Protein AF-A0A067BLH9-F1 (afdb_monomer)

Solvent-accessible surface area (backbone atoms only — not comparable to full-atom values): 11363 Å² total; per-residue (Å²): 132,81,88,72,79,50,72,67,56,50,51,54,49,43,52,53,43,53,70,34,76,73,49,37,69,48,78,48,70,70,55,88,65,69,69,44,43,74,81,44,48,56,30,67,48,26,32,35,44,34,40,43,53,72,69,94,62,85,73,51,70,64,54,45,51,29,50,18,53,17,48,14,83,22,68,31,39,31,41,34,32,48,58,44,21,62,40,55,72,34,78,50,21,47,67,18,32,48,57,20,29,32,43,35,36,42,62,33,51,65,88,43,41,67,37,36,48,62,23,45,64,47,24,50,47,21,30,35,42,35,37,31,56,48,50,60,90,57,45,53,64,41,50,56,43,40,66,73,32,25,78,53,34,48,35,36,36,45,47,59,96,81,51,73,67,58,60,46,53,51,46,56,41,46,49,68,42,83,84,51,51,47,28,35,91,73,76,72,86,90,65,54,69,66,39,51,65,55,26,45,82,54,92,89,52,86,82,45,14,39,45,46,112

Organism: Saprolegnia parasitica (strain CBS 223.65) (NCBI:txid695850)

Secondary structure (DSSP, 8-state):
---PPPHHHHHHHHHHHHH-SS--EEEEES-S--GGGGGPPPPTT--EEEEE--S-----HHHHHHHHHHHTT---SEEEETTHHHHTT-GGGHHHHHT--EEEEE---GGGHHHHHHHHTT-TT--EEEEES---TTHHHHHHHHHHH-TT--EEEEE-S--HHHHHHHHHHHTTSTT--EEESSPPTT--HHHHHHHS--TT-TTPEEEE-

Radius of gyration: 18.65 Å; Cα contacts (8 Å, |Δi|>4): 394; chains: 1; bounding box: 51×27×55 Å

pLDDT: mean 85.56, std 10.58, range [39.81, 98.25]

Sequence (213 aa):
MSPTMDHDGAIAFCDALQANTTLQELAIVNVRSLGRFHGRTLPLSLKSFSWDVRFNGAVDAATLTDLATAVGPTQLERLECSVFGQLATCPASASMLSQLQCLSVSWSHADHMPALIAGLSSVPALTSLELRDCNLSSAKELMETLATSCMHLEMMIIERDNYNEEKRAICEALAQVPDVPFVLQTLPEGMDEFVVDALSPRADRRHECALHF

Structure (mmCIF, N/CA/C/O backbone):
data_AF-A0A067BLH9-F1
#
_entry.id   AF-A0A067BLH9-F1
#
loop_
_atom_site.group_PDB
_atom_site.id
_atom_site.type_symbol
_atom_site.label_atom_id
_atom_site.label_alt_id
_atom_site.label_comp_id
_atom_site.label_asym_id
_atom_site.label_entity_id
_atom_site.label_seq_id
_atom_site.pdbx_PDB_ins_code
_atom_site.Cartn_x
_atom_site.Cartn_y
_atom_site.Cartn_z
_atom_site.occupancy
_atom_site.B_iso_or_equiv
_atom_site.auth_seq_id
_atom_site.auth_comp_id
_atom_site.auth_asym_id
_atom_site.auth_atom_id
_atom_site.pdbx_PDB_model_num
ATOM 1 N N . MET A 1 1 ? 27.276 -16.192 -3.714 1.00 39.81 1 MET A N 1
ATOM 2 C CA . MET A 1 1 ? 26.992 -15.278 -4.839 1.00 39.81 1 MET A CA 1
ATOM 3 C C . MET A 1 1 ? 25.609 -15.622 -5.341 1.00 39.81 1 MET A C 1
ATOM 5 O O . MET A 1 1 ? 25.431 -16.725 -5.837 1.00 39.81 1 MET A O 1
ATOM 9 N N . SER A 1 2 ? 24.628 -14.750 -5.127 1.00 44.44 2 SER A N 1
ATOM 10 C CA . SER A 1 2 ? 23.325 -14.908 -5.775 1.00 44.44 2 SER A CA 1
ATOM 11 C C . SER A 1 2 ? 23.529 -14.725 -7.283 1.00 44.44 2 SER A C 1
ATOM 13 O O . SER A 1 2 ? 24.255 -13.798 -7.653 1.00 44.44 2 SER A O 1
ATOM 15 N N . PRO A 1 3 ? 22.975 -15.589 -8.149 1.00 49.84 3 PR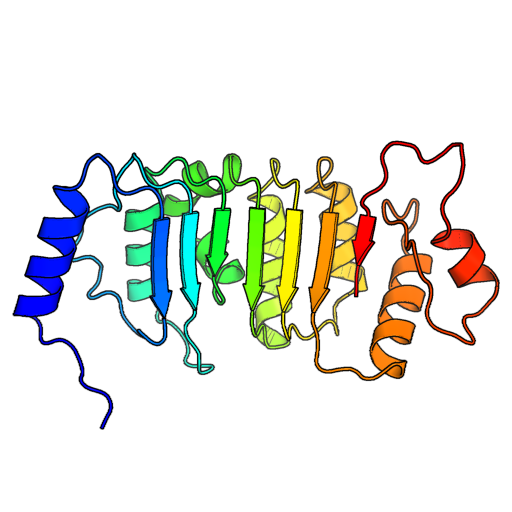O A N 1
ATOM 16 C CA . PRO A 1 3 ? 23.063 -15.391 -9.589 1.00 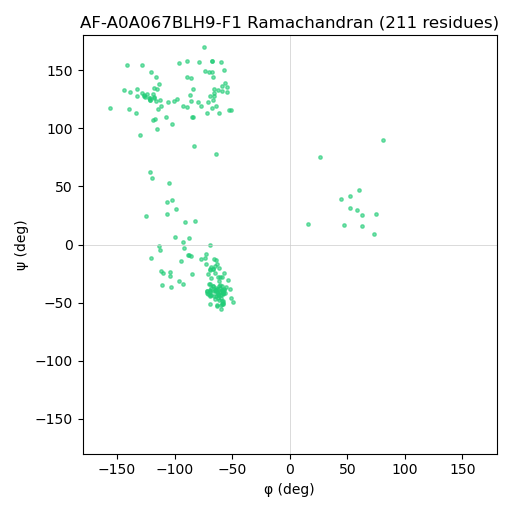49.84 3 PRO A CA 1
ATOM 17 C C . PRO A 1 3 ? 22.377 -14.067 -9.937 1.00 49.84 3 PRO A C 1
ATOM 19 O O . PRO A 1 3 ? 21.178 -13.900 -9.730 1.00 49.84 3 PRO A O 1
ATOM 22 N N . THR A 1 4 ? 23.158 -13.098 -10.400 1.00 60.91 4 THR A N 1
ATOM 23 C CA . THR A 1 4 ? 22.648 -11.843 -10.948 1.00 60.91 4 THR A CA 1
ATOM 24 C C . THR A 1 4 ? 22.345 -12.067 -12.420 1.00 60.91 4 THR A C 1
ATOM 26 O O . THR A 1 4 ? 23.231 -12.495 -13.158 1.00 60.91 4 THR A O 1
ATOM 29 N N . MET A 1 5 ? 21.106 -11.800 -12.830 1.00 69.75 5 MET A N 1
ATOM 30 C CA . MET A 1 5 ? 20.718 -11.766 -14.240 1.00 69.75 5 MET A CA 1
ATOM 31 C C . MET A 1 5 ? 21.637 -10.791 -14.989 1.00 69.75 5 MET A C 1
ATOM 33 O O . MET A 1 5 ? 21.881 -9.684 -14.502 1.00 69.75 5 MET A O 1
ATOM 37 N N . ASP A 1 6 ? 22.188 -11.216 -16.124 1.00 79.69 6 ASP A N 1
ATOM 38 C CA . ASP A 1 6 ? 22.975 -10.330 -16.977 1.00 79.69 6 ASP A CA 1
ATOM 39 C C . ASP A 1 6 ? 22.066 -9.351 -17.742 1.00 79.69 6 ASP A C 1
ATOM 41 O O . ASP A 1 6 ? 20.836 -9.428 -17.701 1.00 79.69 6 ASP A O 1
ATOM 45 N N . HIS A 1 7 ? 22.680 -8.365 -18.395 1.00 79.94 7 HIS A N 1
ATOM 46 C CA . HIS A 1 7 ? 21.953 -7.295 -19.078 1.00 79.94 7 HIS A CA 1
ATOM 47 C C . HIS A 1 7 ? 21.038 -7.825 -20.192 1.00 79.94 7 HIS A C 1
ATOM 49 O O . HIS A 1 7 ? 19.902 -7.371 -20.322 1.00 79.94 7 HIS A O 1
ATOM 55 N N . ASP A 1 8 ? 21.509 -8.812 -20.954 1.00 83.44 8 ASP A N 1
ATOM 56 C CA . ASP A 1 8 ? 20.758 -9.402 -22.063 1.00 83.44 8 ASP A CA 1
ATOM 57 C C . ASP A 1 8 ? 19.561 -10.212 -21.549 1.00 83.44 8 ASP A C 1
ATOM 59 O O . ASP A 1 8 ? 18.460 -10.111 -22.095 1.00 83.44 8 ASP A O 1
ATOM 63 N N . GLY A 1 9 ? 19.736 -10.945 -20.445 1.00 82.19 9 GLY A N 1
ATOM 64 C CA . GLY A 1 9 ? 18.649 -11.618 -19.743 1.00 82.19 9 GLY A CA 1
ATOM 65 C C . GLY A 1 9 ? 17.585 -10.646 -19.231 1.00 82.19 9 GLY A C 1
ATOM 66 O O . GLY A 1 9 ? 16.394 -10.921 -19.374 1.00 82.19 9 GLY A O 1
ATOM 67 N N . ALA A 1 10 ? 17.989 -9.486 -18.700 1.00 80.25 10 ALA A N 1
ATOM 68 C CA . ALA A 1 10 ? 17.059 -8.456 -18.231 1.00 80.25 10 ALA A CA 1
ATOM 69 C C . ALA A 1 10 ? 16.246 -7.838 -19.380 1.00 80.25 10 ALA A C 1
ATOM 71 O O . ALA A 1 10 ? 15.035 -7.644 -19.242 1.00 80.25 10 ALA A O 1
ATOM 72 N N . ILE A 1 11 ? 16.877 -7.596 -20.534 1.00 84.12 11 ILE A N 1
ATOM 73 C CA . ILE A 1 11 ? 16.186 -7.124 -21.742 1.00 84.12 11 ILE A CA 1
ATOM 74 C C . ILE A 1 11 ? 15.176 -8.167 -22.218 1.00 84.12 11 ILE A C 1
ATOM 76 O O . ILE A 1 11 ? 14.002 -7.837 -22.382 1.00 84.12 11 ILE A O 1
ATOM 80 N N . ALA A 1 12 ? 15.608 -9.421 -22.388 1.00 87.38 12 ALA A N 1
ATOM 81 C CA . ALA A 1 12 ? 14.745 -10.500 -22.860 1.00 87.38 12 ALA A CA 1
ATOM 82 C C . ALA A 1 12 ? 13.555 -10.737 -21.917 1.00 87.38 12 ALA A C 1
ATOM 84 O O . ALA A 1 12 ? 12.435 -10.970 -22.372 1.00 87.38 12 ALA A O 1
ATOM 85 N N . PHE A 1 13 ? 13.776 -10.623 -20.606 1.00 87.25 13 PHE A N 1
ATOM 86 C CA . PHE A 1 13 ? 12.713 -10.669 -19.608 1.00 87.25 13 PHE A CA 1
ATOM 87 C C . PHE A 1 13 ? 11.705 -9.528 -19.793 1.00 87.25 13 PHE A C 1
ATOM 89 O O . PHE A 1 13 ? 10.501 -9.779 -19.823 1.00 87.25 13 PHE A O 1
ATOM 96 N N . CYS A 1 14 ? 12.169 -8.287 -19.968 1.00 86.62 14 CYS A N 1
ATOM 97 C CA . CYS A 1 14 ? 11.275 -7.146 -20.169 1.00 86.62 14 CYS A CA 1
ATOM 98 C C . CYS A 1 14 ? 10.506 -7.233 -21.502 1.00 86.62 14 CYS A C 1
ATOM 100 O O . CYS A 1 14 ? 9.331 -6.872 -21.545 1.00 86.62 14 CYS A O 1
ATOM 102 N N . ASP A 1 15 ? 11.129 -7.750 -22.566 1.00 87.94 15 ASP A N 1
ATOM 103 C CA . ASP A 1 15 ? 10.456 -8.025 -23.844 1.00 87.94 15 ASP A CA 1
ATOM 104 C C . ASP A 1 15 ? 9.374 -9.097 -23.694 1.00 87.94 15 ASP A C 1
ATOM 106 O O . ASP A 1 15 ? 8.253 -8.930 -24.178 1.00 87.94 15 ASP A O 1
ATOM 110 N N . ALA A 1 16 ? 9.682 -10.180 -22.977 1.00 90.75 16 ALA A N 1
ATOM 111 C CA . ALA A 1 16 ? 8.727 -11.244 -22.703 1.00 90.75 16 ALA A CA 1
ATOM 112 C C . ALA A 1 16 ? 7.549 -10.753 -21.851 1.00 90.75 16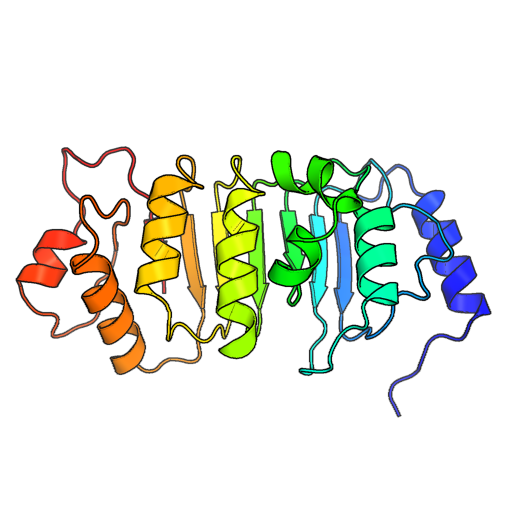 ALA A C 1
ATOM 114 O O . ALA A 1 16 ? 6.409 -11.124 -22.129 1.00 90.75 16 ALA A O 1
ATOM 115 N N . LEU A 1 17 ? 7.805 -9.900 -20.850 1.00 90.38 17 LEU A N 1
ATOM 116 C CA . LEU A 1 17 ? 6.750 -9.251 -20.077 1.00 90.38 17 LEU A CA 1
ATOM 117 C C . LEU A 1 17 ? 5.858 -8.423 -20.995 1.00 90.38 17 LEU A C 1
ATOM 119 O O . LEU A 1 17 ? 4.665 -8.681 -21.053 1.00 90.38 17 LEU A O 1
ATOM 123 N N . GLN A 1 18 ? 6.421 -7.487 -21.760 1.00 86.06 18 GLN A N 1
ATOM 124 C CA . GLN A 1 18 ? 5.637 -6.585 -22.605 1.00 86.06 18 GLN A CA 1
ATOM 125 C C . GLN A 1 18 ? 4.813 -7.321 -23.674 1.00 86.06 18 GLN A C 1
ATOM 127 O O . GLN A 1 18 ? 3.697 -6.908 -23.987 1.00 86.06 18 GLN A O 1
ATOM 132 N N . ALA A 1 19 ? 5.343 -8.412 -24.230 1.00 90.38 19 ALA A N 1
ATOM 133 C CA . ALA A 1 19 ? 4.631 -9.239 -25.200 1.00 90.38 19 ALA A CA 1
ATOM 134 C C . ALA A 1 19 ? 3.501 -10.077 -24.572 1.00 90.38 19 ALA A C 1
ATOM 136 O O . ALA A 1 19 ? 2.635 -10.581 -25.289 1.00 90.38 19 ALA A O 1
ATOM 137 N N . ASN A 1 20 ? 3.497 -10.249 -23.248 1.00 92.50 20 ASN A N 1
ATOM 138 C CA . ASN A 1 20 ? 2.512 -11.064 -22.562 1.00 92.50 20 ASN A CA 1
ATOM 139 C C . ASN A 1 20 ? 1.239 -10.262 -22.267 1.00 92.50 20 ASN A C 1
ATOM 141 O O . ASN A 1 20 ? 1.208 -9.406 -21.391 1.00 92.50 20 ASN A O 1
ATOM 145 N N . THR A 1 21 ? 0.158 -10.590 -22.970 1.00 92.75 21 THR A N 1
ATOM 146 C CA . THR A 1 21 ? -1.156 -9.944 -22.821 1.00 92.75 21 THR A CA 1
ATOM 147 C C . THR A 1 21 ? -2.086 -10.652 -21.834 1.00 92.75 21 THR A C 1
ATOM 149 O O . THR A 1 21 ? -3.237 -10.252 -21.673 1.00 92.75 21 THR A O 1
ATOM 152 N N . THR A 1 22 ? -1.612 -11.727 -21.202 1.00 96.12 22 THR A N 1
ATOM 153 C CA . THR A 1 22 ? -2.412 -12.600 -20.327 1.00 96.12 22 THR A CA 1
ATOM 154 C C . THR A 1 22 ? -1.883 -12.676 -18.900 1.00 96.12 22 THR A C 1
ATOM 156 O O . THR A 1 22 ? -2.572 -13.198 -18.028 1.00 96.12 22 THR A O 1
ATOM 159 N N . LEU A 1 23 ? -0.675 -12.164 -18.644 1.00 96.75 23 LEU A N 1
ATOM 160 C CA . LEU A 1 23 ? -0.053 -12.192 -17.328 1.00 96.75 23 LEU A CA 1
ATOM 161 C C . LEU A 1 23 ? -0.890 -11.365 -16.354 1.00 96.75 23 LEU A C 1
ATOM 163 O O . LEU A 1 23 ? -1.059 -10.163 -16.558 1.00 96.75 23 LEU A O 1
ATOM 167 N N . GLN A 1 24 ? -1.398 -12.012 -15.309 1.00 97.31 24 GLN A N 1
ATOM 168 C CA . GLN A 1 24 ? -2.191 -11.352 -14.269 1.00 97.31 24 GLN A CA 1
ATOM 169 C C . GLN A 1 24 ? -1.411 -11.134 -12.979 1.00 97.31 24 GLN A C 1
ATOM 171 O O . GLN A 1 24 ? -1.718 -10.207 -12.235 1.00 97.31 24 GLN A O 1
ATOM 176 N N . GLU A 1 25 ? -0.373 -11.928 -12.738 1.00 96.94 25 GLU A N 1
ATOM 177 C CA . GLU A 1 25 ? 0.403 -11.878 -11.507 1.00 96.94 25 GLU A CA 1
ATOM 178 C C . GLU A 1 25 ? 1.893 -11.875 -11.827 1.00 96.94 25 GLU A C 1
ATOM 180 O O . GLU A 1 25 ? 2.372 -12.657 -12.651 1.00 96.94 25 GLU A O 1
ATOM 185 N N . LEU A 1 26 ? 2.627 -10.980 -11.175 1.00 95.25 26 LEU A N 1
ATOM 186 C CA . LEU A 1 26 ? 4.070 -10.877 -11.303 1.00 95.25 26 LEU A CA 1
ATOM 187 C C . LEU A 1 26 ? 4.669 -10.607 -9.930 1.00 95.25 26 LEU A C 1
ATOM 189 O O . LEU A 1 26 ? 4.430 -9.558 -9.337 1.00 95.25 26 LEU A O 1
ATOM 193 N N . ALA A 1 27 ? 5.480 -11.545 -9.457 1.00 93.06 27 ALA A N 1
ATOM 194 C CA . ALA A 1 27 ? 6.262 -11.392 -8.243 1.00 93.06 27 ALA A CA 1
ATOM 195 C C . ALA A 1 27 ? 7.747 -11.341 -8.598 1.00 93.06 27 ALA A C 1
ATOM 197 O O . ALA A 1 27 ? 8.282 -12.251 -9.235 1.00 93.06 27 ALA A O 1
ATOM 198 N N . ILE A 1 28 ? 8.414 -10.274 -8.175 1.00 88.50 28 ILE A N 1
ATOM 199 C CA . ILE A 1 28 ? 9.851 -10.094 -8.318 1.00 88.50 28 ILE A CA 1
ATOM 200 C C . ILE A 1 28 ? 10.438 -9.981 -6.914 1.00 88.50 28 ILE A C 1
ATOM 202 O O . ILE A 1 28 ? 10.281 -8.974 -6.233 1.00 88.50 28 ILE A O 1
ATOM 206 N N . VAL A 1 29 ? 11.132 -11.029 -6.478 1.00 82.69 29 VAL A N 1
ATOM 207 C CA . VAL A 1 29 ? 11.627 -11.149 -5.101 1.00 82.69 29 VAL A CA 1
ATOM 208 C C . VAL A 1 29 ? 13.150 -11.112 -5.097 1.00 82.69 29 VAL A C 1
ATOM 210 O O . VAL A 1 29 ? 13.789 -11.761 -5.925 1.00 82.69 29 VAL A O 1
ATOM 213 N N . ASN A 1 30 ? 13.744 -10.386 -4.145 1.00 76.06 30 ASN A N 1
ATOM 214 C CA . ASN A 1 30 ? 15.201 -10.268 -3.974 1.00 76.06 30 ASN A CA 1
ATOM 215 C C . ASN A 1 30 ? 15.940 -9.621 -5.162 1.00 76.06 30 ASN A C 1
ATOM 217 O O . ASN A 1 30 ? 17.140 -9.843 -5.348 1.00 76.06 30 ASN A O 1
ATOM 221 N N . VAL A 1 31 ? 15.252 -8.796 -5.956 1.00 77.44 31 VAL A N 1
ATOM 222 C CA . VAL A 1 31 ? 15.853 -8.052 -7.071 1.00 77.44 31 VAL A CA 1
ATOM 223 C C . VAL A 1 31 ? 15.942 -6.577 -6.700 1.00 77.44 31 VAL A C 1
ATOM 225 O O . VAL A 1 31 ? 14.932 -5.887 -6.636 1.00 77.44 31 VAL A O 1
ATOM 228 N N . ARG A 1 32 ? 17.166 -6.084 -6.470 1.00 70.75 32 ARG A N 1
ATOM 229 C CA . ARG A 1 32 ? 17.418 -4.686 -6.062 1.00 70.75 32 ARG A CA 1
ATOM 230 C C . ARG A 1 32 ? 17.184 -3.663 -7.169 1.00 70.75 32 ARG A C 1
ATOM 232 O O . ARG A 1 32 ? 16.956 -2.497 -6.881 1.00 70.75 32 ARG A O 1
ATOM 239 N N . SER A 1 33 ? 17.297 -4.083 -8.425 1.00 74.88 33 SER A N 1
ATOM 240 C CA . SER A 1 33 ? 17.112 -3.212 -9.580 1.00 74.88 33 SER A CA 1
ATOM 241 C C . SER A 1 33 ? 16.449 -3.982 -10.704 1.00 74.88 33 SER A C 1
ATOM 243 O O . SER A 1 33 ? 16.868 -5.086 -11.042 1.00 74.88 33 SER A O 1
ATOM 245 N N . LEU A 1 34 ? 15.434 -3.370 -11.302 1.00 73.81 34 LEU A N 1
ATOM 246 C CA . LEU A 1 34 ? 14.644 -3.941 -12.391 1.00 73.81 34 LEU A CA 1
ATOM 247 C C . LEU A 1 34 ? 15.226 -3.577 -13.764 1.00 73.81 34 LEU A C 1
ATOM 249 O O . LEU A 1 34 ? 14.511 -3.578 -14.761 1.00 73.81 34 LEU A O 1
ATOM 253 N N . GLY A 1 35 ? 16.504 -3.174 -13.820 1.00 76.12 35 GLY A N 1
ATOM 254 C CA . GLY A 1 35 ? 17.149 -2.752 -15.067 1.00 76.12 35 GLY A CA 1
ATOM 255 C C . GLY A 1 35 ? 16.422 -1.584 -15.733 1.00 76.12 35 GLY A C 1
ATOM 256 O O . GLY A 1 35 ? 16.408 -1.473 -16.957 1.00 76.12 35 GLY A O 1
ATOM 257 N N . ARG A 1 36 ? 15.771 -0.730 -14.929 1.00 79.19 36 ARG A N 1
ATOM 258 C CA . ARG A 1 36 ? 14.940 0.390 -15.395 1.00 79.19 36 ARG A CA 1
ATOM 259 C C . ARG A 1 36 ? 13.715 -0.034 -16.220 1.00 79.19 36 ARG A C 1
ATOM 261 O O . ARG A 1 36 ? 13.205 0.762 -17.008 1.00 79.19 36 ARG A O 1
ATOM 268 N N . PHE A 1 37 ? 13.341 -1.319 -16.156 1.00 81.56 37 PHE A N 1
ATOM 269 C CA . PHE A 1 37 ? 12.478 -1.998 -17.133 1.00 81.56 37 PHE A CA 1
ATOM 270 C C . PHE A 1 37 ? 12.879 -1.730 -18.594 1.00 81.56 37 PHE A C 1
ATOM 272 O O . PHE A 1 37 ? 12.095 -1.924 -19.523 1.00 81.56 37 PHE A O 1
ATOM 279 N N . HIS A 1 38 ? 14.101 -1.230 -18.809 1.00 81.81 38 HIS A N 1
ATOM 280 C CA . HIS A 1 38 ? 14.575 -0.676 -20.068 1.00 81.81 38 HIS A CA 1
ATOM 281 C C . HIS A 1 38 ? 13.553 0.263 -20.746 1.00 81.81 38 HIS A C 1
ATOM 283 O O . HIS A 1 38 ? 13.377 0.216 -21.962 1.00 81.81 38 HIS A O 1
ATOM 289 N N . GLY A 1 39 ? 12.856 1.088 -19.952 1.00 82.62 39 GLY A N 1
ATOM 290 C CA . GLY A 1 39 ? 11.835 2.029 -20.426 1.00 82.62 39 GLY A CA 1
ATOM 291 C C . GLY A 1 39 ? 10.506 1.395 -20.854 1.00 82.62 39 GLY A C 1
ATOM 292 O O . GLY A 1 39 ? 9.671 2.086 -21.436 1.00 82.62 39 GLY A O 1
ATOM 293 N N . ARG A 1 40 ? 10.302 0.097 -20.599 1.00 86.94 40 ARG A N 1
ATOM 294 C CA . ARG A 1 40 ? 9.053 -0.615 -20.896 1.00 86.94 40 ARG A CA 1
ATOM 295 C C . ARG A 1 40 ? 8.085 -0.540 -19.719 1.00 86.94 40 ARG A C 1
ATOM 297 O O . ARG A 1 40 ? 8.477 -0.344 -18.570 1.00 86.94 40 ARG A O 1
ATOM 304 N N . THR A 1 41 ? 6.809 -0.729 -20.025 1.00 92.00 41 THR A N 1
ATOM 305 C CA . THR A 1 41 ? 5.736 -0.811 -19.035 1.00 92.00 41 THR A CA 1
ATOM 306 C C . THR A 1 41 ? 5.429 -2.261 -18.702 1.00 92.00 41 THR A C 1
ATOM 308 O O . THR A 1 41 ? 5.659 -3.157 -19.518 1.00 92.00 41 THR A O 1
ATOM 311 N N . LEU A 1 42 ? 4.869 -2.498 -17.518 1.00 93.75 42 LEU A N 1
ATOM 312 C CA . LEU A 1 42 ? 4.289 -3.795 -17.199 1.00 93.75 42 LEU A CA 1
ATOM 313 C C . LEU A 1 42 ? 3.036 -4.056 -18.059 1.00 93.75 42 LEU A C 1
ATOM 315 O O . LEU A 1 42 ? 2.426 -3.108 -18.571 1.00 93.75 42 LEU A O 1
ATOM 319 N N . PRO A 1 43 ? 2.637 -5.328 -18.234 1.00 94.62 43 PRO A N 1
ATOM 320 C CA . PRO A 1 43 ? 1.426 -5.685 -18.966 1.00 94.62 43 PRO A CA 1
ATOM 321 C C . PRO A 1 43 ? 0.171 -5.023 -18.409 1.00 94.62 43 PRO A C 1
ATOM 323 O O . PRO A 1 43 ? -0.055 -5.017 -17.202 1.00 94.62 43 PRO A O 1
ATOM 326 N N . LEU A 1 44 ? -0.714 -4.560 -19.293 1.00 94.69 44 LEU A N 1
ATOM 327 C CA . LEU A 1 44 ? -2.008 -3.992 -18.890 1.00 94.69 44 LEU A CA 1
ATOM 328 C C . LEU A 1 44 ? -2.969 -5.040 -18.303 1.00 94.69 44 LEU A C 1
ATOM 330 O O . LEU A 1 44 ? -3.921 -4.683 -17.616 1.00 94.69 44 LEU A O 1
ATOM 334 N N . SER A 1 45 ? -2.730 -6.328 -18.575 1.00 95.94 45 SER A N 1
ATOM 335 C CA . SER A 1 45 ? -3.475 -7.445 -17.984 1.00 95.94 45 SER A CA 1
ATOM 336 C C . SER A 1 45 ? -3.114 -7.705 -16.521 1.00 95.94 45 SER A C 1
ATOM 338 O O . SER A 1 45 ? -3.806 -8.487 -15.870 1.00 95.94 45 SER A O 1
ATOM 340 N N . LEU A 1 46 ? -2.036 -7.092 -16.019 1.00 96.81 46 LEU A N 1
ATOM 341 C CA . LEU A 1 46 ? -1.516 -7.350 -14.687 1.00 96.81 46 LEU A CA 1
ATOM 342 C C . LEU A 1 46 ? -2.481 -6.821 -13.622 1.00 96.81 46 LEU A C 1
ATOM 344 O O . LEU A 1 46 ? -2.890 -5.661 -13.651 1.00 96.81 46 LEU A O 1
ATOM 348 N N . LYS A 1 47 ? -2.833 -7.694 -12.680 1.00 97.88 47 LYS A N 1
ATOM 349 C CA . LYS A 1 47 ? -3.745 -7.435 -11.562 1.00 97.88 47 LYS A CA 1
ATOM 350 C C . LYS A 1 47 ? -3.029 -7.414 -10.227 1.00 97.88 47 LYS A C 1
ATOM 352 O O . LYS A 1 47 ? -3.374 -6.600 -9.373 1.00 97.88 47 LYS A O 1
ATOM 357 N N . SER A 1 48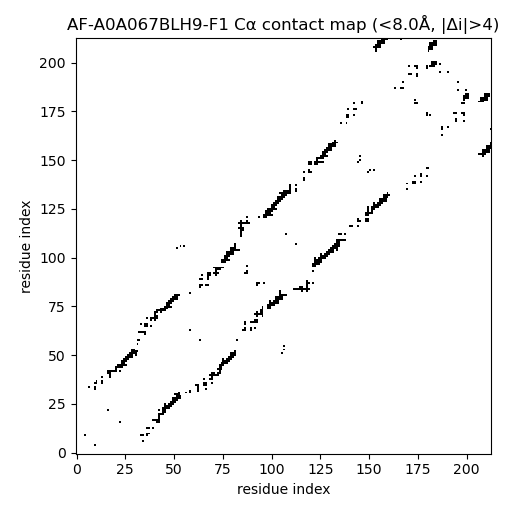 ? -2.012 -8.256 -10.073 1.00 97.81 48 SER A N 1
ATOM 358 C CA . SER A 1 48 ? -1.171 -8.291 -8.887 1.00 97.81 48 SER A CA 1
ATOM 359 C C . SER A 1 48 ? 0.295 -8.114 -9.249 1.00 97.81 48 SER A C 1
ATOM 361 O O . SER A 1 48 ? 0.834 -8.816 -10.109 1.00 97.81 48 SER A O 1
ATOM 363 N N . PHE A 1 49 ? 0.942 -7.180 -8.562 1.00 96.50 49 PHE A N 1
ATOM 364 C CA . PHE A 1 49 ? 2.377 -6.976 -8.647 1.00 96.50 49 PHE A CA 1
ATOM 365 C C . PHE A 1 49 ? 2.989 -7.009 -7.252 1.00 96.50 49 PHE A C 1
ATOM 367 O O . PHE A 1 49 ? 2.532 -6.302 -6.355 1.00 96.50 49 PHE A O 1
ATOM 374 N N . SER A 1 50 ? 4.029 -7.818 -7.084 1.00 93.81 50 SER A N 1
ATOM 375 C CA . SER A 1 50 ? 4.819 -7.884 -5.861 1.00 93.81 50 SER A CA 1
ATOM 376 C C . SER A 1 50 ? 6.271 -7.571 -6.182 1.00 93.81 50 SER A C 1
ATOM 378 O O . SER A 1 50 ? 6.885 -8.213 -7.041 1.00 93.81 50 SER A O 1
ATOM 380 N N . TRP A 1 51 ? 6.816 -6.569 -5.500 1.00 89.88 51 TRP A N 1
ATOM 381 C CA . TRP A 1 51 ? 8.236 -6.263 -5.510 1.00 89.88 51 TRP A CA 1
ATOM 382 C C . TRP A 1 51 ? 8.738 -6.113 -4.081 1.00 89.88 51 TRP A C 1
ATOM 384 O O . TRP A 1 51 ? 8.664 -5.045 -3.470 1.00 89.88 51 TRP A O 1
ATOM 394 N N . ASP A 1 52 ? 9.260 -7.220 -3.561 1.00 77.69 52 ASP A N 1
ATOM 395 C CA . ASP A 1 52 ? 9.868 -7.274 -2.240 1.00 77.69 52 ASP A CA 1
ATOM 396 C C . ASP A 1 52 ? 11.393 -7.256 -2.371 1.00 77.69 52 ASP A C 1
ATOM 398 O O . ASP A 1 52 ? 12.059 -8.245 -2.723 1.00 77.69 52 ASP A O 1
ATOM 402 N N . VAL A 1 53 ? 11.959 -6.086 -2.088 1.00 65.94 53 VAL A N 1
ATOM 403 C CA . VAL A 1 53 ? 13.391 -5.943 -1.863 1.00 65.94 53 VAL A CA 1
ATOM 404 C C . VAL A 1 53 ? 13.655 -6.320 -0.409 1.00 65.94 53 VAL A C 1
ATOM 406 O O . VAL A 1 53 ? 13.770 -5.452 0.457 1.00 65.94 53 VAL A O 1
ATOM 409 N N . ARG A 1 54 ? 13.810 -7.626 -0.137 1.00 60.62 54 ARG A N 1
ATOM 410 C CA . ARG A 1 54 ? 14.465 -8.046 1.109 1.00 60.62 54 ARG A CA 1
ATOM 411 C C . ARG A 1 54 ? 15.815 -7.339 1.144 1.00 60.62 54 ARG A C 1
ATOM 413 O O . ARG A 1 54 ? 16.516 -7.319 0.132 1.00 60.62 54 ARG A O 1
ATOM 420 N N . PHE A 1 55 ? 16.180 -6.784 2.293 1.00 52.78 55 PHE A N 1
ATOM 421 C CA . PHE A 1 55 ? 17.333 -5.901 2.505 1.00 52.78 55 PHE A CA 1
ATOM 422 C C . PHE A 1 55 ? 17.084 -4.449 2.095 1.00 52.78 55 PHE A C 1
ATOM 424 O O . PHE A 1 55 ? 17.380 -4.084 0.963 1.00 52.78 55 PHE A O 1
ATOM 431 N N . ASN A 1 56 ? 16.599 -3.657 3.061 1.00 53.50 56 ASN A N 1
ATOM 432 C CA . ASN A 1 56 ? 17.051 -2.351 3.595 1.00 53.50 56 ASN A CA 1
ATOM 433 C C . ASN A 1 56 ? 18.060 -1.465 2.817 1.00 53.50 56 ASN A C 1
ATOM 435 O O . ASN A 1 56 ? 18.728 -0.608 3.391 1.00 53.50 56 ASN A O 1
ATOM 439 N N . GLY A 1 57 ? 18.257 -1.698 1.529 1.00 58.88 57 GLY A N 1
ATOM 440 C CA . GLY A 1 57 ? 19.080 -0.894 0.654 1.00 58.88 57 GLY A CA 1
ATOM 441 C C . GLY A 1 57 ? 18.222 0.233 0.123 1.00 58.88 57 GLY A C 1
ATOM 442 O O . GLY A 1 57 ? 17.137 -0.014 -0.398 1.00 58.88 57 GLY A O 1
ATOM 443 N N . ALA A 1 58 ? 18.717 1.461 0.242 1.00 67.69 58 ALA A N 1
ATOM 444 C CA . ALA A 1 58 ? 18.098 2.599 -0.411 1.00 67.69 58 ALA A CA 1
ATOM 445 C C . ALA A 1 58 ? 17.921 2.285 -1.906 1.00 67.69 58 ALA A C 1
ATOM 447 O O . ALA A 1 58 ? 18.902 2.079 -2.625 1.00 67.69 58 ALA A O 1
ATOM 448 N N . VAL A 1 59 ? 16.668 2.219 -2.358 1.00 79.81 59 VAL A N 1
ATOM 449 C CA . VAL A 1 59 ? 16.345 2.230 -3.784 1.00 79.81 59 VAL A CA 1
ATOM 450 C C . VAL A 1 59 ? 16.626 3.644 -4.273 1.00 79.81 59 VAL A C 1
ATOM 452 O O . VAL A 1 59 ? 16.100 4.612 -3.722 1.00 79.81 59 VAL A O 1
ATOM 455 N N . ASP A 1 60 ? 17.502 3.780 -5.266 1.00 85.31 60 ASP A N 1
ATOM 456 C CA . ASP A 1 60 ? 17.813 5.091 -5.821 1.00 85.31 60 ASP A CA 1
ATOM 457 C C . ASP A 1 60 ? 16.605 5.698 -6.559 1.00 85.31 60 ASP A C 1
ATOM 459 O O . ASP A 1 60 ? 15.679 5.012 -7.001 1.00 85.31 60 ASP A O 1
ATOM 463 N N . ALA A 1 61 ? 16.616 7.025 -6.698 1.00 87.06 61 ALA A N 1
ATOM 464 C CA . ALA A 1 61 ? 15.520 7.758 -7.325 1.00 87.06 61 ALA A CA 1
ATOM 465 C C . ALA A 1 61 ? 15.278 7.342 -8.789 1.00 87.06 61 ALA A C 1
ATOM 467 O O . ALA A 1 61 ? 14.150 7.440 -9.273 1.00 87.06 61 ALA A O 1
ATOM 468 N N . ALA A 1 62 ? 16.313 6.869 -9.493 1.00 88.06 62 ALA A N 1
ATOM 469 C CA . ALA A 1 62 ? 16.188 6.417 -10.875 1.00 88.06 62 ALA A CA 1
ATOM 470 C C . ALA A 1 62 ? 15.371 5.122 -10.947 1.00 88.06 62 ALA A C 1
ATOM 472 O O . ALA A 1 62 ? 14.358 5.078 -11.638 1.00 88.06 62 ALA A O 1
ATOM 473 N N . THR A 1 63 ? 15.737 4.121 -10.147 1.00 87.12 63 THR A N 1
ATOM 474 C CA . THR A 1 63 ? 15.033 2.839 -10.035 1.00 87.12 63 THR A CA 1
ATOM 475 C C . THR A 1 63 ? 13.579 3.048 -9.622 1.00 87.12 63 THR A C 1
ATOM 477 O O . THR A 1 63 ? 12.684 2.410 -10.173 1.00 87.12 63 THR A O 1
ATOM 480 N N . LEU A 1 64 ? 13.326 3.983 -8.703 1.00 89.62 64 LEU A N 1
ATOM 481 C CA . LEU A 1 64 ? 11.973 4.340 -8.292 1.00 89.62 64 LEU A CA 1
ATOM 482 C C . LEU A 1 64 ? 11.162 4.995 -9.422 1.00 89.62 64 LEU A C 1
ATOM 484 O O . LEU A 1 64 ? 10.007 4.637 -9.638 1.00 89.62 64 LEU A O 1
ATOM 488 N N . THR A 1 65 ? 11.769 5.925 -10.165 1.00 91.75 65 THR A N 1
ATOM 489 C CA . THR A 1 65 ? 11.132 6.587 -11.316 1.00 91.75 65 THR A CA 1
ATOM 490 C C . THR A 1 65 ? 10.801 5.583 -12.416 1.00 91.75 65 THR A C 1
ATOM 492 O O . THR A 1 65 ? 9.725 5.639 -13.016 1.00 91.75 65 THR A O 1
ATOM 495 N N . ASP A 1 66 ? 11.707 4.642 -12.670 1.00 90.06 66 ASP A N 1
ATOM 496 C CA . ASP A 1 66 ? 11.503 3.608 -13.675 1.00 90.06 66 ASP A CA 1
ATOM 497 C C . ASP A 1 66 ? 10.414 2.619 -13.236 1.00 90.06 66 ASP A C 1
ATOM 499 O O . ASP A 1 66 ? 9.561 2.264 -14.047 1.00 90.06 66 ASP A O 1
ATOM 503 N N . LEU A 1 67 ? 10.368 2.236 -11.950 1.00 92.06 67 LEU A N 1
ATOM 504 C CA . LEU A 1 67 ? 9.252 1.462 -11.404 1.00 92.06 67 LEU A CA 1
ATOM 505 C C . LEU A 1 67 ? 7.929 2.207 -11.588 1.00 92.06 67 LEU A C 1
ATOM 507 O O . LEU A 1 67 ? 6.982 1.626 -12.108 1.00 92.06 67 LEU A O 1
ATOM 511 N N . ALA A 1 68 ? 7.868 3.481 -11.190 1.00 94.75 68 ALA A N 1
ATOM 512 C CA . ALA A 1 68 ? 6.666 4.3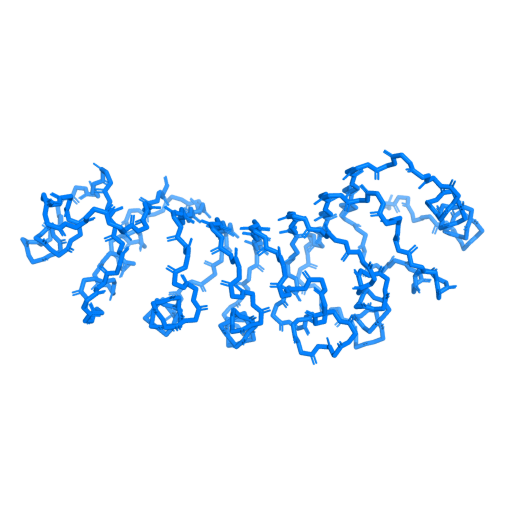02 -11.305 1.00 94.75 68 ALA A CA 1
ATOM 513 C C . ALA A 1 68 ? 6.180 4.393 -12.758 1.00 94.75 68 ALA A C 1
ATOM 515 O O . ALA A 1 68 ? 4.989 4.256 -13.023 1.00 94.75 68 ALA A O 1
ATOM 516 N N . THR A 1 69 ? 7.108 4.555 -13.702 1.00 94.31 69 THR A N 1
ATOM 517 C CA . THR A 1 69 ? 6.814 4.559 -15.142 1.00 94.31 69 THR A CA 1
ATOM 518 C C . THR A 1 69 ? 6.299 3.201 -15.612 1.00 94.31 69 THR A C 1
ATOM 520 O O . THR A 1 69 ? 5.371 3.140 -16.417 1.00 94.31 69 THR A O 1
ATOM 523 N N . ALA A 1 70 ? 6.867 2.109 -15.098 1.00 94.12 70 ALA A N 1
ATOM 524 C CA . ALA A 1 70 ? 6.489 0.769 -15.511 1.00 94.12 70 ALA A CA 1
ATOM 525 C C . ALA A 1 70 ? 5.102 0.352 -15.000 1.00 94.12 70 ALA A C 1
ATOM 527 O O . ALA A 1 70 ? 4.344 -0.270 -15.746 1.00 94.12 70 ALA A O 1
ATOM 528 N N . VAL A 1 71 ? 4.763 0.706 -13.756 1.00 95.19 71 VAL A N 1
ATOM 529 C CA . VAL A 1 71 ? 3.468 0.377 -13.134 1.00 95.19 71 VAL A CA 1
ATOM 530 C C . VAL A 1 71 ? 2.371 1.383 -13.478 1.00 95.19 71 VAL A C 1
ATOM 532 O O . VAL A 1 71 ? 1.201 1.023 -13.459 1.00 95.19 71 VAL A O 1
ATOM 535 N N . GLY A 1 72 ? 2.711 2.629 -13.809 1.00 95.50 72 GLY A N 1
ATOM 536 C CA . GLY A 1 72 ? 1.753 3.722 -14.000 1.00 95.50 72 GLY A CA 1
ATOM 537 C C . GLY A 1 72 ? 0.559 3.410 -14.912 1.00 95.50 72 GLY A C 1
ATOM 538 O O . GLY A 1 72 ? -0.580 3.645 -14.506 1.00 95.50 72 GLY A O 1
ATOM 539 N N . PRO A 1 73 ? 0.776 2.847 -16.115 1.00 95.12 73 PRO A N 1
ATOM 540 C CA . PRO A 1 73 ? -0.309 2.527 -17.049 1.00 95.12 73 PRO A CA 1
ATOM 541 C C . PRO A 1 73 ? -1.178 1.325 -16.659 1.00 95.12 73 PRO A C 1
ATOM 543 O O . PRO A 1 73 ? -2.157 1.042 -17.346 1.00 95.12 73 PRO A O 1
ATOM 546 N N . THR A 1 74 ? -0.805 0.573 -15.623 1.00 95.69 74 THR A N 1
ATOM 547 C CA . THR A 1 74 ? -1.516 -0.649 -15.227 1.00 95.69 74 THR A CA 1
ATOM 548 C C . THR A 1 74 ? -2.786 -0.344 -14.433 1.00 95.69 74 THR A C 1
ATOM 550 O O . THR A 1 74 ? -2.893 0.696 -13.785 1.00 95.69 74 THR A O 1
ATOM 553 N N . GLN A 1 75 ? -3.726 -1.295 -14.445 1.00 95.50 75 GLN A N 1
ATOM 554 C CA . GLN A 1 75 ? -4.930 -1.286 -13.607 1.00 95.50 75 GLN A CA 1
ATOM 555 C C . GLN A 1 75 ? -4.776 -2.295 -12.458 1.00 95.50 75 GLN A C 1
ATOM 557 O O . GLN A 1 75 ? -5.584 -3.221 -12.327 1.00 95.50 75 GLN A O 1
ATOM 562 N N . LEU A 1 76 ? -3.676 -2.177 -11.701 1.00 97.75 76 LEU A N 1
ATOM 563 C CA . LEU A 1 76 ? -3.375 -3.091 -10.600 1.00 97.75 76 LEU A CA 1
ATOM 564 C C . LEU A 1 76 ? -4.451 -3.010 -9.518 1.00 97.75 76 LEU A C 1
ATOM 566 O O . LEU A 1 76 ? -4.819 -1.936 -9.054 1.00 97.75 76 LEU A O 1
ATOM 570 N N . GLU A 1 77 ? -4.902 -4.180 -9.086 1.00 98.06 77 GLU A N 1
ATOM 571 C CA . GLU A 1 77 ? -5.818 -4.341 -7.959 1.00 98.06 77 GLU A CA 1
ATOM 572 C C . GLU A 1 77 ? -5.027 -4.572 -6.670 1.00 98.06 77 GLU A C 1
ATOM 574 O O . GLU A 1 77 ? -5.420 -4.095 -5.604 1.00 98.06 77 GLU A O 1
ATOM 579 N N . ARG A 1 78 ? -3.881 -5.261 -6.773 1.00 98.25 78 ARG A N 1
ATOM 580 C CA . ARG A 1 78 ? -3.008 -5.599 -5.650 1.00 98.25 78 ARG A CA 1
ATOM 581 C C . ARG A 1 78 ? -1.561 -5.193 -5.893 1.00 98.25 78 ARG A C 1
ATOM 583 O O . ARG A 1 78 ? -0.954 -5.589 -6.890 1.00 98.25 78 ARG A O 1
ATOM 590 N N . LEU A 1 79 ? -0.993 -4.498 -4.915 1.00 97.25 79 LEU A N 1
ATOM 591 C CA . LEU A 1 79 ? 0.410 -4.117 -4.874 1.00 97.25 79 LEU A CA 1
ATOM 592 C C . LEU A 1 79 ? 1.028 -4.597 -3.567 1.00 97.25 79 LEU A C 1
ATOM 594 O O . LEU A 1 79 ? 0.551 -4.262 -2.488 1.00 97.25 79 LEU A O 1
ATOM 598 N N . GLU A 1 80 ? 2.129 -5.323 -3.677 1.00 94.25 80 GLU A N 1
ATOM 599 C CA . GLU A 1 80 ? 3.052 -5.544 -2.574 1.00 94.25 80 GLU A CA 1
ATOM 600 C C . GLU A 1 80 ? 4.359 -4.811 -2.879 1.00 94.25 80 GLU A C 1
ATOM 602 O O . GLU A 1 80 ? 4.992 -5.067 -3.905 1.00 94.25 80 GLU A O 1
ATOM 607 N N . CYS A 1 81 ? 4.743 -3.853 -2.035 1.00 90.88 81 CYS A N 1
ATOM 608 C CA . CYS A 1 81 ? 5.911 -3.015 -2.298 1.00 90.88 81 CYS A CA 1
ATOM 609 C C . CYS A 1 81 ? 6.498 -2.437 -1.008 1.00 90.88 81 CYS A C 1
ATOM 611 O O . CYS A 1 81 ? 5.862 -1.624 -0.335 1.00 90.88 81 CYS A O 1
ATOM 613 N N . SER A 1 82 ? 7.746 -2.792 -0.695 1.00 86.75 82 SER A N 1
ATOM 614 C CA . SER A 1 82 ? 8.446 -2.276 0.493 1.00 86.75 82 SER A CA 1
ATOM 615 C C . SER A 1 82 ? 8.798 -0.783 0.399 1.00 86.75 82 SER A C 1
ATOM 617 O O . SER A 1 82 ? 8.971 -0.119 1.418 1.00 86.75 82 SER A O 1
ATOM 619 N N . VAL A 1 83 ? 8.845 -0.222 -0.816 1.00 88.81 83 VAL A N 1
ATOM 620 C CA . VAL A 1 83 ? 9.128 1.204 -1.079 1.00 88.81 83 VAL A CA 1
ATOM 621 C C . VAL A 1 83 ? 7.889 1.993 -1.513 1.00 88.81 83 VAL A C 1
ATOM 623 O O . VAL A 1 83 ? 7.995 3.001 -2.216 1.00 88.81 83 VAL A O 1
ATOM 626 N N . PHE A 1 84 ? 6.695 1.538 -1.114 1.00 93.12 84 PHE A N 1
ATOM 627 C CA . PHE A 1 84 ? 5.423 2.177 -1.468 1.00 93.12 84 PHE A CA 1
ATOM 628 C C . PHE A 1 84 ? 5.410 3.682 -1.168 1.00 93.12 84 PHE A C 1
ATOM 630 O O . PHE A 1 84 ? 5.013 4.469 -2.025 1.00 93.12 84 PHE A O 1
ATOM 637 N N . GLY A 1 85 ? 5.878 4.091 0.016 1.00 91.94 85 GLY A N 1
ATOM 638 C CA . GLY A 1 85 ? 5.843 5.496 0.425 1.00 91.94 85 GLY A CA 1
ATOM 639 C C . GLY A 1 85 ? 6.584 6.408 -0.552 1.00 91.94 85 GLY A C 1
ATOM 640 O O . GLY A 1 85 ? 6.088 7.461 -0.937 1.00 91.94 85 GLY A O 1
ATOM 641 N N . GLN A 1 86 ? 7.749 5.972 -1.028 1.00 91.31 86 GLN A N 1
ATOM 642 C CA . GLN A 1 86 ? 8.510 6.686 -2.045 1.00 91.31 86 GLN A CA 1
ATOM 643 C C . GLN A 1 86 ? 7.831 6.585 -3.417 1.00 91.31 86 GLN A C 1
ATOM 645 O O . GLN A 1 86 ? 7.748 7.583 -4.134 1.00 91.31 86 GLN A O 1
ATOM 650 N N . LEU A 1 87 ? 7.306 5.412 -3.784 1.00 93.38 87 LEU A N 1
ATOM 651 C CA . LEU A 1 87 ? 6.607 5.204 -5.057 1.00 93.38 87 LEU A CA 1
ATOM 652 C C . LEU A 1 87 ? 5.399 6.139 -5.200 1.00 93.38 87 LEU A C 1
ATOM 654 O O . LEU A 1 87 ? 5.150 6.642 -6.296 1.00 93.38 87 LEU A O 1
ATOM 658 N N . ALA A 1 88 ? 4.692 6.419 -4.105 1.00 94.88 88 ALA A N 1
ATOM 659 C CA . ALA A 1 88 ? 3.560 7.339 -4.070 1.00 94.88 88 ALA A CA 1
ATOM 660 C C . ALA A 1 88 ? 3.946 8.806 -4.323 1.00 94.88 88 ALA A C 1
ATOM 662 O O . ALA A 1 88 ? 3.119 9.594 -4.767 1.00 94.88 88 ALA A O 1
ATOM 663 N N . THR A 1 89 ? 5.215 9.178 -4.122 1.00 92.75 89 THR A N 1
ATOM 664 C CA . THR A 1 89 ? 5.702 10.528 -4.465 1.00 92.75 89 THR A CA 1
ATOM 665 C C . THR A 1 89 ? 5.937 10.720 -5.967 1.00 92.75 89 THR A C 1
ATOM 667 O O . THR A 1 89 ? 6.132 11.847 -6.422 1.00 92.75 89 THR A O 1
ATOM 670 N N . CYS A 1 90 ? 5.930 9.638 -6.752 1.00 95.25 90 CYS A N 1
ATOM 671 C CA . CYS A 1 90 ? 6.204 9.681 -8.184 1.00 95.25 90 CYS A CA 1
ATOM 672 C C . CYS A 1 90 ? 4.911 9.925 -8.982 1.00 95.25 90 CYS A C 1
ATOM 674 O O . CYS A 1 90 ? 4.052 9.049 -9.007 1.00 95.25 90 CYS A O 1
ATOM 676 N N . PRO A 1 91 ? 4.778 11.026 -9.748 1.00 95.06 91 PRO A N 1
ATOM 677 C CA . PRO A 1 91 ? 3.545 11.310 -10.493 1.00 95.06 91 PRO A CA 1
ATOM 678 C C . PRO A 1 91 ? 3.152 10.222 -11.500 1.00 95.06 91 PRO A C 1
ATOM 680 O O . PRO A 1 91 ? 1.973 10.036 -11.786 1.00 95.06 91 PRO A O 1
ATOM 683 N N . ALA A 1 92 ? 4.135 9.486 -12.026 1.00 96.38 92 ALA A N 1
ATOM 684 C CA . ALA A 1 92 ? 3.903 8.409 -12.981 1.00 96.38 92 ALA A CA 1
ATOM 685 C C . ALA A 1 92 ? 3.107 7.230 -12.391 1.00 96.38 92 ALA A C 1
ATOM 687 O O . ALA A 1 92 ? 2.443 6.536 -13.149 1.00 96.38 92 ALA A O 1
ATOM 688 N N . SER A 1 93 ? 3.120 7.017 -11.068 1.00 96.69 93 SER A N 1
ATOM 689 C CA . SER A 1 93 ? 2.364 5.936 -10.418 1.00 96.69 93 SER A CA 1
ATOM 690 C C . SER A 1 93 ? 0.923 6.332 -10.061 1.00 96.69 93 SER A C 1
ATOM 692 O O . SER A 1 93 ? 0.131 5.463 -9.704 1.00 96.69 93 SER A O 1
ATOM 694 N N . ALA A 1 94 ? 0.552 7.613 -10.186 1.00 96.12 94 ALA A N 1
ATOM 695 C CA . ALA A 1 94 ? -0.699 8.153 -9.647 1.00 96.12 94 ALA A CA 1
ATOM 696 C C . ALA A 1 94 ? -1.963 7.455 -10.179 1.00 96.12 94 ALA A C 1
ATOM 698 O O . ALA A 1 94 ? -2.870 7.153 -9.405 1.00 96.12 94 ALA A O 1
ATOM 699 N N . SER A 1 95 ? -2.025 7.155 -11.482 1.00 95.44 95 SER A N 1
ATOM 700 C CA . SER A 1 95 ? -3.163 6.438 -12.080 1.00 95.44 95 SER A CA 1
ATOM 701 C C . SER A 1 95 ? -3.326 5.038 -11.493 1.00 95.44 95 SER A C 1
ATOM 703 O O . SER A 1 95 ? -4.427 4.666 -11.092 1.00 95.44 95 SER A O 1
ATOM 705 N N . MET A 1 96 ? -2.229 4.286 -11.378 1.00 97.31 96 MET A N 1
ATOM 706 C CA . MET A 1 96 ? -2.217 2.954 -10.769 1.00 97.31 96 MET A CA 1
ATOM 707 C C . MET A 1 96 ? -2.623 3.007 -9.290 1.00 97.31 96 MET A C 1
ATOM 709 O O . MET A 1 96 ? -3.441 2.207 -8.854 1.00 97.31 96 MET A O 1
ATOM 713 N N . LEU A 1 97 ? -2.126 3.984 -8.529 1.00 97.50 97 LEU A N 1
ATOM 714 C CA . LEU A 1 97 ? -2.447 4.110 -7.105 1.00 97.50 97 LEU A CA 1
ATOM 715 C C . LEU A 1 97 ? -3.913 4.488 -6.854 1.00 97.50 97 LEU A C 1
ATOM 717 O O . LEU A 1 97 ? -4.540 3.942 -5.951 1.00 97.50 97 LEU A O 1
ATOM 721 N N . SER A 1 98 ? -4.497 5.349 -7.692 1.00 95.88 98 SER A N 1
ATOM 722 C CA . SER A 1 98 ? -5.868 5.848 -7.498 1.00 95.88 98 SER A CA 1
ATOM 723 C C . SER A 1 98 ? -6.962 4.770 -7.517 1.00 95.88 98 SER A C 1
ATOM 725 O O . SER A 1 98 ? -8.056 4.997 -7.003 1.00 95.88 98 SER A O 1
ATOM 727 N N . GLN A 1 99 ? -6.668 3.603 -8.093 1.00 96.38 99 GLN A N 1
ATOM 728 C CA . GLN A 1 99 ? -7.588 2.468 -8.233 1.00 96.38 99 GLN A CA 1
ATOM 729 C C . GLN A 1 99 ? -7.168 1.239 -7.416 1.00 96.38 99 GLN A C 1
ATOM 731 O O . GLN A 1 99 ? -7.850 0.217 -7.468 1.00 96.38 99 GLN A O 1
ATOM 736 N N . LEU A 1 100 ? -6.038 1.317 -6.710 1.00 98.12 100 LEU A N 1
ATOM 737 C CA . LEU A 1 100 ? -5.481 0.190 -5.979 1.00 98.12 100 LEU A CA 1
ATOM 738 C C . LEU A 1 100 ? -6.412 -0.203 -4.826 1.00 98.12 100 LEU A C 1
ATOM 740 O O . LEU A 1 100 ? -6.802 0.645 -4.026 1.00 98.12 100 LEU A O 1
ATOM 744 N N . GLN A 1 101 ? -6.735 -1.492 -4.727 1.00 98.00 101 GLN A N 1
ATOM 745 C CA . GLN A 1 101 ? -7.681 -2.015 -3.733 1.00 98.00 101 GLN A CA 1
ATOM 746 C C . GLN A 1 101 ? -6.970 -2.704 -2.569 1.00 98.00 101 GLN A C 1
ATOM 748 O O . GLN A 1 101 ? -7.400 -2.601 -1.423 1.00 98.00 101 GLN A O 1
ATOM 753 N N . CYS A 1 102 ? -5.871 -3.400 -2.856 1.00 98.00 102 CYS A N 1
ATOM 754 C CA . CYS A 1 102 ? -5.081 -4.130 -1.875 1.00 98.00 102 CYS A CA 1
ATOM 755 C C . CYS A 1 102 ? -3.639 -3.622 -1.870 1.00 98.00 102 CYS A C 1
ATOM 757 O O . CYS A 1 102 ? -2.953 -3.678 -2.895 1.00 98.00 102 CYS A O 1
ATOM 759 N N . LEU A 1 103 ? -3.162 -3.204 -0.703 1.00 97.38 103 LEU A N 1
ATOM 760 C CA . LEU A 1 103 ? -1.781 -2.795 -0.485 1.00 97.38 103 LEU A CA 1
ATOM 761 C C . LEU A 1 103 ? -1.168 -3.661 0.610 1.00 97.38 103 LEU A C 1
ATOM 763 O O . LEU A 1 103 ? -1.697 -3.730 1.714 1.00 97.38 103 LEU A O 1
ATOM 767 N N . SER A 1 104 ? -0.035 -4.282 0.303 1.00 94.81 104 SER A N 1
ATOM 768 C CA . SER A 1 104 ? 0.813 -4.956 1.280 1.00 94.81 104 SER A CA 1
ATOM 769 C C . SER A 1 104 ? 2.164 -4.249 1.338 1.00 94.81 104 SER A C 1
ATOM 771 O O . SER A 1 104 ? 2.841 -4.066 0.321 1.00 94.81 104 SER A O 1
ATOM 773 N N . VAL A 1 105 ? 2.553 -3.796 2.524 1.00 91.62 105 VAL A N 1
ATOM 774 C CA . VAL A 1 105 ? 3.850 -3.163 2.769 1.00 91.62 105 VAL A CA 1
ATOM 775 C C . VAL A 1 105 ? 4.592 -4.032 3.757 1.00 91.62 105 VAL A C 1
ATOM 777 O O . VAL A 1 105 ? 4.075 -4.356 4.820 1.00 91.62 105 VAL A O 1
ATOM 780 N N . SER A 1 106 ? 5.804 -4.426 3.389 1.00 86.81 106 SER A N 1
ATOM 781 C CA . SER A 1 106 ? 6.672 -5.228 4.243 1.00 86.81 106 SER A CA 1
ATOM 782 C C . SER A 1 106 ? 7.931 -4.440 4.599 1.00 86.81 106 SER A C 1
ATOM 784 O O . SER A 1 106 ? 8.452 -3.704 3.758 1.00 86.81 106 SER A O 1
ATOM 786 N N . TRP A 1 107 ? 8.438 -4.619 5.820 1.00 74.56 107 TRP A N 1
ATOM 787 C CA . TRP A 1 107 ? 9.754 -4.141 6.262 1.00 74.56 107 TRP A CA 1
ATOM 788 C C . TRP A 1 107 ? 9.956 -2.617 6.201 1.00 74.56 107 TRP A C 1
ATOM 790 O O . TRP A 1 107 ? 10.994 -2.135 5.738 1.00 74.56 107 TRP A O 1
ATOM 800 N N . SER A 1 108 ? 9.001 -1.823 6.694 1.00 68.44 108 SER A N 1
ATOM 801 C CA . SE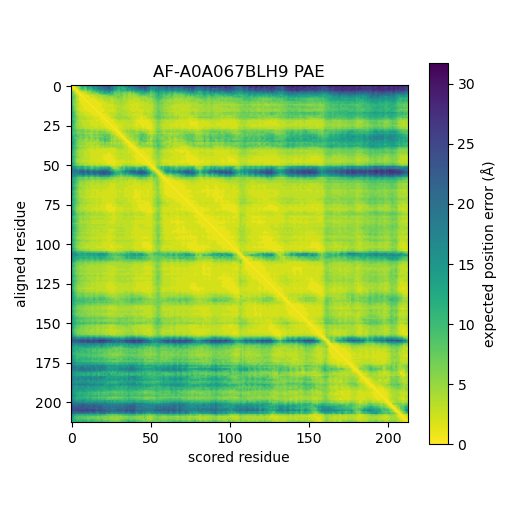R A 1 108 ? 9.191 -0.368 6.788 1.00 68.44 108 SER A CA 1
ATOM 802 C C . SER A 1 108 ? 9.943 0.026 8.069 1.00 68.44 108 SER A C 1
ATOM 804 O O . SER A 1 108 ? 9.409 -0.036 9.179 1.00 68.44 108 SER A O 1
ATOM 806 N N . HIS A 1 109 ? 11.194 0.479 7.922 1.00 72.44 109 HIS A N 1
ATOM 807 C CA . HIS A 1 109 ? 11.917 1.172 8.996 1.00 72.44 109 HIS A CA 1
ATOM 808 C C . HIS A 1 109 ? 11.179 2.448 9.431 1.00 72.44 109 HIS A C 1
ATOM 810 O O . HIS A 1 109 ? 10.426 3.032 8.651 1.00 72.44 109 HIS A O 1
ATOM 816 N N . ALA A 1 110 ? 11.438 2.916 10.658 1.00 73.62 110 ALA A N 1
ATOM 817 C CA . ALA A 1 110 ? 10.821 4.132 11.201 1.00 73.62 110 ALA A CA 1
ATOM 818 C C . ALA A 1 110 ? 10.975 5.344 10.258 1.00 73.62 110 ALA A C 1
ATOM 820 O O . ALA A 1 110 ? 10.022 6.089 10.051 1.00 73.62 110 ALA A O 1
ATOM 821 N N . ASP A 1 111 ? 12.130 5.472 9.596 1.00 80.31 111 ASP A N 1
ATOM 822 C CA . ASP A 1 111 ? 12.426 6.554 8.646 1.00 80.31 111 ASP A CA 1
ATOM 823 C C . ASP A 1 111 ? 11.544 6.531 7.381 1.00 80.31 111 ASP A C 1
ATOM 825 O O . ASP A 1 111 ? 11.426 7.536 6.681 1.00 80.31 111 ASP A O 1
ATOM 829 N N . HIS A 1 112 ? 10.903 5.398 7.074 1.00 81.81 112 HIS A N 1
ATOM 830 C CA . HIS A 1 112 ? 10.007 5.244 5.925 1.00 81.81 112 HIS A CA 1
ATOM 831 C C . HIS A 1 112 ? 8.533 5.471 6.270 1.00 81.81 112 HIS A C 1
ATOM 833 O O . HIS A 1 112 ? 7.728 5.685 5.361 1.00 81.81 112 HIS A O 1
ATOM 839 N N . MET A 1 113 ? 8.175 5.490 7.557 1.00 86.69 113 MET A N 1
ATOM 840 C CA . MET A 1 113 ? 6.792 5.696 7.989 1.00 86.69 113 MET A CA 1
ATOM 841 C C . MET A 1 113 ? 6.201 7.032 7.530 1.00 86.69 113 MET A C 1
ATOM 843 O O . MET A 1 113 ? 5.086 7.007 7.014 1.00 86.69 113 MET A O 1
ATOM 847 N N . PRO A 1 114 ? 6.904 8.182 7.599 1.00 90.00 114 PRO A N 1
ATOM 848 C CA . PRO A 1 114 ? 6.349 9.440 7.098 1.00 90.00 114 PRO A CA 1
ATOM 849 C C . PRO A 1 114 ? 5.980 9.386 5.610 1.00 90.00 114 PRO A C 1
ATOM 851 O O . PRO A 1 114 ? 4.946 9.913 5.208 1.00 90.00 114 PRO A O 1
ATOM 854 N N . ALA A 1 115 ? 6.801 8.717 4.795 1.00 89.62 115 ALA A N 1
ATOM 855 C CA . ALA A 1 115 ? 6.534 8.554 3.369 1.00 89.62 115 ALA A CA 1
ATOM 856 C C . ALA A 1 115 ? 5.375 7.579 3.114 1.00 89.62 115 ALA A C 1
ATOM 858 O O . ALA A 1 115 ? 4.542 7.847 2.254 1.00 89.62 115 ALA A O 1
ATOM 859 N N . LEU A 1 116 ? 5.297 6.474 3.868 1.00 92.25 116 LEU A N 1
ATOM 860 C CA . LEU A 1 116 ? 4.162 5.547 3.819 1.00 92.25 116 LEU A CA 1
ATOM 861 C C . LEU A 1 116 ? 2.854 6.276 4.143 1.00 92.25 116 LEU A C 1
ATOM 863 O O . LEU A 1 116 ? 1.914 6.211 3.358 1.00 92.25 116 LEU A O 1
ATOM 867 N N . ILE A 1 117 ? 2.828 7.011 5.255 1.00 93.06 117 ILE A N 1
ATOM 868 C CA . ILE A 1 117 ? 1.667 7.777 5.713 1.00 93.06 117 ILE A CA 1
ATOM 869 C C . ILE A 1 117 ? 1.247 8.794 4.646 1.00 93.06 117 ILE A C 1
ATOM 871 O O . ILE A 1 117 ? 0.100 8.782 4.214 1.00 93.06 117 ILE A O 1
ATOM 875 N N . ALA A 1 118 ? 2.177 9.605 4.134 1.00 92.88 118 ALA A N 1
ATOM 876 C CA . ALA A 1 118 ? 1.874 10.553 3.060 1.00 92.88 118 ALA A CA 1
ATOM 877 C C . ALA A 1 118 ? 1.374 9.861 1.775 1.00 92.88 118 ALA A C 1
ATOM 879 O O . ALA A 1 118 ? 0.509 10.386 1.073 1.00 92.88 118 ALA A O 1
ATOM 880 N N . GLY A 1 119 ? 1.900 8.672 1.468 1.00 94.94 119 GLY A N 1
ATOM 881 C CA . GLY A 1 119 ? 1.510 7.888 0.303 1.00 94.94 119 GLY A CA 1
ATOM 882 C C . GLY A 1 119 ? 0.092 7.324 0.378 1.00 94.94 119 GLY A C 1
ATOM 883 O O . GLY A 1 119 ? -0.549 7.180 -0.662 1.00 94.94 119 GLY A O 1
ATOM 884 N N . LEU A 1 120 ? -0.438 7.061 1.579 1.00 95.31 120 LEU A N 1
ATOM 885 C CA . LEU A 1 120 ? -1.795 6.527 1.762 1.00 95.31 120 LEU A CA 1
ATOM 886 C C . LEU A 1 120 ? -2.885 7.473 1.235 1.00 95.31 120 LEU A C 1
ATOM 888 O O . LEU A 1 120 ? -3.906 7.011 0.733 1.00 95.31 120 LEU A O 1
ATOM 892 N N . SER A 1 121 ? -2.642 8.787 1.215 1.00 93.50 121 SER A N 1
ATOM 893 C CA . SER A 1 121 ? -3.543 9.747 0.558 1.00 93.50 121 SER A CA 1
ATOM 894 C C . SER A 1 121 ? -3.658 9.560 -0.961 1.00 93.50 121 SER A C 1
ATOM 896 O O . SER A 1 121 ? -4.560 10.119 -1.580 1.00 93.50 121 SER A O 1
ATOM 898 N N . SER A 1 122 ? -2.766 8.776 -1.575 1.00 95.56 122 SER A N 1
ATOM 899 C CA . SER A 1 122 ? -2.775 8.487 -3.015 1.00 95.56 122 SER A CA 1
ATOM 900 C C . SER A 1 122 ? -3.557 7.220 -3.385 1.00 95.56 122 SER A C 1
ATOM 902 O O . SER A 1 122 ? -3.683 6.928 -4.573 1.00 95.56 122 SER A O 1
ATOM 904 N N . VAL A 1 123 ? -4.088 6.476 -2.405 1.00 96.69 123 VAL A N 1
ATOM 905 C CA . VAL A 1 123 ? -4.832 5.215 -2.606 1.00 96.69 123 VAL A CA 1
ATOM 906 C C . VAL A 1 123 ? -6.259 5.296 -2.029 1.00 96.69 123 VAL A C 1
ATOM 908 O O . VAL A 1 123 ? -6.617 4.553 -1.118 1.00 96.69 123 VAL A O 1
ATOM 911 N N . PRO A 1 124 ? -7.123 6.195 -2.539 1.00 94.38 124 PRO A N 1
ATOM 912 C CA . PRO A 1 124 ? -8.466 6.409 -1.986 1.00 94.38 124 PRO A CA 1
ATOM 913 C C . PRO A 1 124 ? -9.407 5.204 -2.151 1.00 94.38 124 PRO A C 1
ATOM 915 O O . PRO A 1 124 ? -10.396 5.102 -1.432 1.00 94.38 124 PRO A O 1
ATOM 918 N N . ALA A 1 125 ? -9.119 4.300 -3.092 1.00 95.62 125 ALA A N 1
ATOM 919 C CA . ALA A 1 125 ? -9.908 3.096 -3.359 1.00 95.62 125 ALA A CA 1
ATOM 920 C C . ALA A 1 125 ? -9.500 1.881 -2.501 1.00 95.62 125 ALA A C 1
ATOM 922 O O . ALA A 1 125 ? -10.007 0.781 -2.723 1.00 95.62 125 ALA A O 1
ATOM 923 N N . LEU A 1 126 ? -8.576 2.064 -1.551 1.00 96.62 126 LEU A N 1
ATOM 924 C CA . LEU A 1 126 ? -8.016 0.973 -0.764 1.00 96.62 126 LEU A CA 1
ATOM 925 C C . LEU A 1 126 ? -9.074 0.345 0.152 1.00 96.62 126 LEU A C 1
ATOM 927 O O . LEU A 1 126 ? -9.661 1.033 0.985 1.00 96.62 126 LEU A O 1
ATOM 931 N N . THR A 1 127 ? -9.266 -0.968 0.022 1.00 96.19 127 THR A N 1
ATOM 932 C CA . THR A 1 127 ? -10.176 -1.770 0.856 1.00 96.19 127 THR A CA 1
ATOM 933 C C . THR A 1 127 ? -9.431 -2.711 1.797 1.00 96.19 127 THR A C 1
ATOM 935 O O . THR A 1 127 ? -9.953 -3.053 2.856 1.00 96.19 127 THR A O 1
ATOM 938 N N . SER A 1 128 ? -8.192 -3.083 1.462 1.00 96.38 128 SER A N 1
ATOM 939 C CA . SER A 1 128 ? -7.346 -3.949 2.283 1.00 96.38 128 SER A CA 1
ATOM 940 C C . SER A 1 128 ? -5.935 -3.384 2.423 1.00 96.38 128 SER A C 1
ATOM 942 O O . SER A 1 128 ? -5.257 -3.138 1.422 1.00 96.38 128 SER A O 1
ATOM 944 N N . LEU A 1 129 ? -5.463 -3.260 3.664 1.00 95.56 129 LEU A N 1
ATOM 945 C CA . LEU A 1 129 ? -4.095 -2.870 3.999 1.00 95.56 129 LEU A CA 1
ATOM 946 C C . LEU A 1 129 ? -3.426 -3.948 4.850 1.00 95.56 129 LEU A C 1
ATOM 948 O O . LEU A 1 129 ? -3.923 -4.302 5.912 1.00 95.56 129 LEU A O 1
ATOM 952 N N . GLU A 1 130 ? -2.269 -4.425 4.419 1.00 94.19 130 GLU A N 1
ATOM 953 C CA . GLU A 1 130 ? -1.435 -5.355 5.172 1.00 94.19 130 GLU A CA 1
ATOM 954 C C . GLU A 1 130 ? -0.084 -4.697 5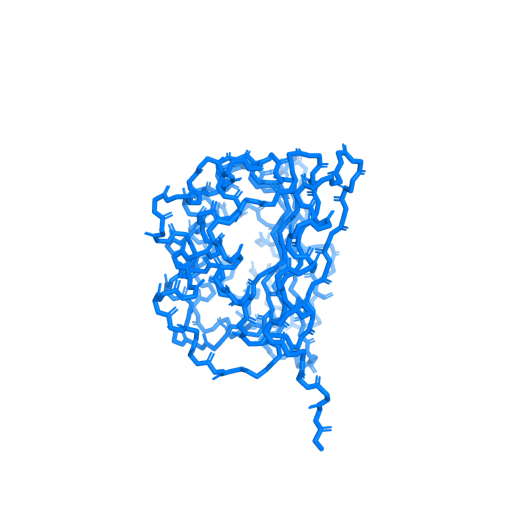.476 1.00 94.19 130 GLU A C 1
ATOM 956 O O . GLU A 1 130 ? 0.595 -4.195 4.578 1.00 94.19 130 GLU A O 1
ATOM 961 N N . LEU A 1 131 ? 0.297 -4.681 6.751 1.00 91.25 131 LEU A N 1
ATOM 962 C CA . LEU A 1 131 ? 1.568 -4.155 7.240 1.00 91.25 131 LEU A CA 1
ATOM 963 C C . LEU A 1 131 ? 2.355 -5.298 7.874 1.00 91.25 131 LEU A C 1
ATOM 965 O O . LEU A 1 131 ? 2.004 -5.756 8.961 1.00 91.25 131 LEU A O 1
ATOM 969 N N . ARG A 1 132 ? 3.417 -5.745 7.202 1.00 88.25 132 ARG A N 1
ATOM 970 C CA . ARG A 1 132 ? 4.279 -6.842 7.652 1.00 88.25 132 ARG A CA 1
ATOM 971 C C . ARG A 1 132 ? 5.612 -6.318 8.157 1.00 88.25 132 ARG A C 1
ATOM 973 O O . ARG A 1 132 ? 6.320 -5.624 7.431 1.00 88.25 132 ARG A O 1
ATOM 980 N N . ASP A 1 133 ? 5.968 -6.625 9.398 1.00 84.56 133 ASP A N 1
ATOM 981 C CA . ASP A 1 133 ? 7.248 -6.227 10.004 1.00 84.56 133 ASP A CA 1
ATOM 982 C C . ASP A 1 133 ? 7.537 -4.712 9.891 1.00 84.56 133 ASP A C 1
ATOM 984 O O . ASP A 1 133 ? 8.678 -4.258 9.779 1.00 84.56 133 ASP A O 1
ATOM 988 N N . CYS A 1 134 ? 6.473 -3.904 9.905 1.00 84.19 134 CYS A N 1
ATOM 989 C CA . CYS A 1 134 ? 6.528 -2.448 9.835 1.00 84.19 134 CYS A CA 1
ATOM 990 C C . CYS A 1 134 ? 6.757 -1.846 11.221 1.00 84.19 134 CYS A C 1
ATOM 992 O O . CYS A 1 134 ? 6.047 -2.189 12.167 1.00 84.19 134 CYS A O 1
ATOM 994 N N . ASN A 1 135 ? 7.672 -0.882 11.352 1.00 81.56 135 ASN A N 1
ATOM 995 C CA . ASN A 1 135 ? 7.815 -0.117 12.587 1.00 81.56 135 ASN A CA 1
ATOM 996 C C . ASN A 1 135 ? 6.625 0.845 12.762 1.00 81.56 135 ASN A C 1
ATOM 998 O O . ASN A 1 135 ? 6.476 1.807 12.021 1.00 81.56 135 ASN A O 1
ATOM 1002 N N . LEU A 1 136 ? 5.794 0.604 13.771 1.00 80.19 136 LEU A N 1
ATOM 1003 C CA . LEU A 1 136 ? 4.570 1.359 14.056 1.00 80.19 136 LEU A CA 1
ATOM 1004 C C . LEU A 1 136 ? 4.765 2.409 15.160 1.00 80.19 136 LEU A C 1
ATOM 1006 O O . LEU A 1 136 ? 3.826 2.733 15.878 1.00 80.19 136 LEU A O 1
ATOM 1010 N N . SER A 1 137 ? 5.967 2.979 15.295 1.00 80.75 137 SER A N 1
ATOM 1011 C CA . SER A 1 137 ? 6.213 4.105 16.210 1.00 80.75 137 SER A CA 1
ATOM 1012 C C . SER A 1 137 ? 5.318 5.318 15.926 1.00 80.75 137 SER A C 1
ATOM 1014 O O . SER A 1 137 ? 5.058 6.104 16.829 1.00 80.75 137 SER A O 1
ATOM 1016 N N . SER A 1 138 ? 4.837 5.449 14.686 1.00 85.25 138 SER A N 1
ATOM 1017 C CA . SER A 1 138 ? 3.887 6.475 14.228 1.00 85.25 138 SER A CA 1
ATOM 1018 C C . SER A 1 138 ? 2.487 5.898 13.987 1.00 85.25 138 SER A C 1
ATOM 1020 O O . SER A 1 138 ? 1.815 6.246 13.015 1.00 85.25 138 SER A O 1
ATOM 1022 N N . ALA A 1 139 ? 2.062 4.940 14.823 1.00 82.75 139 ALA A N 1
ATOM 1023 C CA . ALA A 1 139 ? 0.750 4.306 14.701 1.00 82.75 139 ALA A CA 1
ATOM 1024 C C . ALA A 1 139 ? -0.379 5.339 14.739 1.00 82.75 139 ALA A C 1
ATOM 1026 O O . ALA A 1 139 ? -1.299 5.253 13.939 1.00 82.75 139 ALA A O 1
ATOM 1027 N N . LYS A 1 140 ? -0.302 6.344 15.615 1.00 83.12 140 LYS A N 1
ATOM 1028 C CA . LYS A 1 140 ? -1.353 7.358 15.730 1.00 83.12 140 LYS A CA 1
ATOM 1029 C C . LYS A 1 140 ? -1.556 8.123 14.417 1.00 83.12 140 LYS A C 1
ATOM 1031 O O . LYS A 1 140 ? -2.674 8.176 13.915 1.00 83.12 140 LYS A O 1
ATOM 1036 N N . GLU A 1 141 ? -0.484 8.661 13.843 1.00 88.62 141 GLU A N 1
ATOM 1037 C CA . GLU A 1 141 ? -0.530 9.429 12.593 1.00 88.62 141 GLU A CA 1
ATOM 1038 C C . GLU A 1 141 ? -0.983 8.563 11.413 1.00 88.62 141 GLU A C 1
ATOM 1040 O O . GLU A 1 141 ? -1.738 9.015 10.547 1.00 88.62 141 GLU A O 1
ATOM 1045 N N . LEU A 1 142 ? -0.553 7.297 11.392 1.00 88.44 142 LEU A N 1
ATOM 1046 C CA . LEU A 1 142 ? -1.030 6.310 10.431 1.00 88.44 142 LEU A CA 1
ATOM 1047 C C . LEU A 1 142 ? -2.552 6.148 10.528 1.00 88.44 142 LEU A C 1
ATOM 1049 O O . LEU A 1 142 ? -3.233 6.231 9.511 1.00 88.44 142 LEU A O 1
ATOM 1053 N N . MET A 1 143 ? -3.094 5.969 11.730 1.00 85.00 143 MET A N 1
ATOM 1054 C CA . MET A 1 143 ? -4.529 5.740 11.927 1.00 85.00 143 MET A CA 1
ATOM 1055 C C . MET A 1 143 ? -5.373 6.973 11.614 1.00 85.00 143 MET A C 1
ATOM 1057 O O . MET A 1 143 ? -6.402 6.846 10.955 1.00 85.00 143 MET A O 1
ATOM 1061 N N . GLU A 1 144 ? -4.920 8.166 12.002 1.00 86.31 144 GLU A N 1
ATOM 1062 C CA . GLU A 1 144 ? -5.558 9.430 11.608 1.00 86.31 144 GLU A CA 1
ATOM 1063 C C . GLU A 1 144 ? -5.599 9.580 10.076 1.00 86.31 144 GLU A C 1
ATOM 1065 O O . GLU A 1 144 ? -6.603 10.008 9.498 1.00 86.31 144 GLU A O 1
ATOM 1070 N N . THR A 1 145 ? -4.529 9.167 9.394 1.00 89.50 145 THR A N 1
ATOM 1071 C CA . THR A 1 145 ? -4.465 9.202 7.929 1.00 89.50 145 THR A CA 1
ATOM 1072 C C . THR A 1 145 ? -5.402 8.183 7.293 1.00 89.50 145 THR A C 1
ATOM 1074 O O . THR A 1 145 ? -6.121 8.527 6.358 1.00 89.50 145 THR A O 1
ATOM 1077 N N . LEU A 1 146 ? -5.453 6.951 7.802 1.00 88.31 146 LEU A N 1
ATOM 1078 C CA . LEU A 1 146 ? -6.373 5.930 7.296 1.00 88.31 146 LEU A CA 1
ATOM 1079 C C . LEU A 1 146 ? -7.835 6.353 7.476 1.00 88.31 146 LEU A C 1
ATOM 1081 O O . LEU A 1 146 ? -8.610 6.256 6.527 1.00 88.31 146 LEU A O 1
ATOM 1085 N N . ALA A 1 147 ? -8.187 6.908 8.638 1.00 82.62 147 ALA A N 1
ATOM 1086 C CA . ALA A 1 147 ? -9.538 7.387 8.924 1.00 82.62 147 ALA A CA 1
ATOM 1087 C C . ALA A 1 147 ? -9.986 8.523 7.985 1.00 82.62 147 ALA A C 1
ATOM 1089 O O . ALA A 1 147 ? -11.167 8.637 7.662 1.00 82.62 147 ALA A O 1
ATOM 1090 N N . THR A 1 148 ? -9.050 9.360 7.525 1.00 85.44 148 THR A N 1
ATOM 1091 C CA . THR A 1 148 ? -9.354 10.523 6.674 1.00 85.44 148 THR A CA 1
ATOM 1092 C C . THR A 1 148 ? -9.196 10.260 5.179 1.00 85.44 148 THR A C 1
ATOM 1094 O O . THR A 1 148 ? -9.900 10.871 4.378 1.00 85.44 148 THR A O 1
ATOM 1097 N N . SER A 1 149 ? -8.276 9.376 4.788 1.00 88.00 149 SER A N 1
ATOM 1098 C CA . SER A 1 149 ? -7.866 9.186 3.389 1.00 88.00 149 SER A CA 1
ATOM 1099 C C . SER A 1 149 ? -8.294 7.843 2.797 1.00 88.00 149 SER A C 1
ATOM 1101 O O . SER A 1 149 ? -8.424 7.735 1.580 1.00 88.00 149 SER A O 1
ATOM 1103 N N . CYS A 1 150 ? -8.538 6.830 3.630 1.00 87.88 150 CYS A N 1
ATOM 1104 C CA . CYS A 1 150 ? -8.883 5.472 3.206 1.00 87.88 150 CYS A CA 1
ATOM 1105 C C . CYS A 1 150 ? -10.265 5.082 3.751 1.00 87.88 150 CYS A C 1
ATOM 1107 O O . CYS A 1 150 ? -10.424 4.087 4.450 1.00 87.88 150 CYS A O 1
ATOM 1109 N N . MET A 1 151 ? -11.287 5.879 3.425 1.00 85.00 151 MET A N 1
ATOM 1110 C CA . MET A 1 151 ? -12.654 5.717 3.952 1.00 85.00 151 MET A CA 1
ATOM 1111 C C . MET A 1 151 ? -13.356 4.419 3.514 1.00 85.00 151 MET A C 1
ATOM 1113 O O . MET A 1 151 ? -14.414 4.085 4.039 1.00 85.00 151 MET A O 1
ATOM 1117 N N . HIS A 1 152 ? -12.794 3.716 2.530 1.00 89.75 152 HIS A N 1
ATOM 1118 C CA . HIS A 1 152 ? -13.284 2.429 2.036 1.00 89.75 152 HIS A CA 1
ATOM 1119 C C . HIS A 1 152 ? -12.510 1.240 2.608 1.00 89.75 152 HIS A C 1
ATOM 1121 O O . HIS A 1 152 ? -12.731 0.116 2.169 1.00 89.75 152 HIS A O 1
ATOM 1127 N N . LEU A 1 153 ? -11.603 1.473 3.561 1.00 90.81 153 LEU A N 1
ATOM 1128 C CA . LEU A 1 153 ? -10.818 0.408 4.159 1.00 90.81 153 LEU A CA 1
ATOM 1129 C C . LEU A 1 153 ? -11.731 -0.510 4.980 1.00 90.81 153 LEU A C 1
ATOM 1131 O O . LEU A 1 153 ? -12.346 -0.088 5.954 1.00 90.81 153 LEU A O 1
ATOM 1135 N N . GLU A 1 154 ? -11.803 -1.772 4.575 1.00 92.25 154 GLU A N 1
ATOM 1136 C CA . GLU A 1 154 ? -12.622 -2.812 5.203 1.00 92.25 154 GLU A CA 1
ATOM 1137 C C . GLU A 1 154 ? -11.770 -3.757 6.049 1.00 92.25 154 GLU A C 1
ATOM 1139 O O . GLU A 1 154 ? -12.263 -4.360 7.001 1.00 92.25 154 GLU A O 1
ATOM 1144 N N . MET A 1 155 ? -10.492 -3.900 5.697 1.00 91.88 155 MET A N 1
ATOM 1145 C CA . MET A 1 155 ? -9.578 -4.831 6.338 1.00 91.88 155 MET A CA 1
ATOM 1146 C C . MET A 1 155 ? -8.205 -4.202 6.546 1.00 91.88 155 MET A C 1
ATOM 1148 O O . MET A 1 155 ? -7.592 -3.665 5.621 1.00 91.88 155 MET A O 1
ATOM 1152 N N . MET A 1 156 ? -7.693 -4.340 7.763 1.00 91.75 156 MET A N 1
ATOM 1153 C CA . MET A 1 156 ? -6.321 -4.029 8.116 1.00 91.75 156 MET A CA 1
ATOM 1154 C C . MET A 1 156 ? -5.686 -5.235 8.803 1.00 91.75 156 MET A C 1
ATOM 1156 O O . MET A 1 156 ? -6.222 -5.765 9.773 1.00 91.75 156 MET A O 1
ATOM 1160 N N . ILE A 1 157 ? -4.530 -5.663 8.313 1.00 90.44 157 ILE A N 1
ATOM 1161 C CA . ILE A 1 157 ? -3.749 -6.753 8.892 1.00 90.44 157 ILE A CA 1
ATOM 1162 C C . ILE A 1 157 ? -2.400 -6.185 9.315 1.00 90.44 157 ILE A C 1
ATOM 1164 O O . ILE A 1 157 ? -1.726 -5.518 8.530 1.00 90.44 157 ILE A O 1
ATOM 1168 N N . ILE A 1 158 ? -2.004 -6.442 10.557 1.00 88.06 158 ILE A N 1
ATOM 1169 C CA . ILE A 1 158 ? -0.678 -6.113 11.073 1.00 88.06 158 ILE A CA 1
ATOM 1170 C C . ILE A 1 158 ? 0.020 -7.427 11.410 1.00 88.06 158 ILE A C 1
ATOM 1172 O O . ILE A 1 158 ? -0.206 -7.994 12.477 1.00 88.06 158 ILE A O 1
ATOM 1176 N N . GLU A 1 159 ? 0.882 -7.900 10.513 1.00 86.12 159 GLU A N 1
ATOM 1177 C CA . GLU A 1 159 ? 1.710 -9.078 10.764 1.00 86.12 159 GLU A CA 1
ATOM 1178 C C . GLU A 1 159 ? 3.059 -8.632 11.338 1.00 86.12 159 GLU A C 1
ATOM 1180 O O . GLU A 1 159 ? 3.813 -7.885 10.718 1.00 86.12 159 GLU A O 1
ATOM 1185 N N . ARG A 1 160 ? 3.379 -9.078 12.549 1.00 75.94 160 ARG A N 1
ATOM 1186 C CA . ARG A 1 160 ? 4.709 -8.918 13.146 1.00 75.94 160 ARG A CA 1
ATOM 1187 C C . ARG A 1 160 ? 5.080 -10.167 13.915 1.00 75.94 160 ARG A C 1
ATOM 1189 O O . ARG A 1 160 ? 4.204 -10.818 14.491 1.00 75.94 160 ARG A O 1
ATOM 1196 N N . ASP A 1 161 ? 6.383 -10.394 14.048 1.00 64.81 161 ASP A N 1
ATOM 1197 C CA . ASP A 1 161 ? 6.964 -11.352 14.990 1.00 64.81 161 ASP A CA 1
ATOM 1198 C C . ASP A 1 161 ? 6.690 -10.955 16.466 1.00 64.81 161 ASP A C 1
ATOM 1200 O O . ASP A 1 161 ? 7.505 -10.388 17.184 1.00 64.81 161 ASP A O 1
ATOM 1204 N N . ASN A 1 162 ? 5.455 -11.235 16.877 1.00 59.66 162 ASN A N 1
ATOM 1205 C CA . ASN A 1 162 ? 4.886 -11.554 18.185 1.00 59.66 162 ASN A CA 1
ATOM 1206 C C . ASN A 1 162 ? 5.573 -11.059 19.483 1.00 59.66 162 ASN A C 1
ATOM 1208 O O . ASN A 1 162 ? 6.059 -11.866 20.280 1.00 59.66 162 ASN A O 1
ATOM 1212 N N . TYR A 1 163 ? 5.429 -9.768 19.803 1.00 69.31 163 TYR A N 1
ATOM 1213 C CA . TYR A 1 163 ? 5.439 -9.298 21.196 1.00 69.31 163 TYR A CA 1
ATOM 1214 C C . TYR A 1 163 ? 4.066 -8.733 21.574 1.00 69.31 163 TYR A C 1
ATOM 1216 O O . TYR A 1 163 ? 3.613 -7.731 21.020 1.00 69.31 163 TYR A O 1
ATOM 1224 N N . ASN A 1 164 ? 3.401 -9.363 22.549 1.00 76.06 164 ASN A N 1
ATOM 1225 C CA . ASN A 1 164 ? 2.099 -8.917 23.066 1.00 76.06 164 ASN A CA 1
ATOM 1226 C C . ASN A 1 164 ? 2.111 -7.444 23.514 1.00 76.06 164 ASN A C 1
ATOM 1228 O O . ASN A 1 164 ? 1.093 -6.768 23.404 1.00 76.06 164 ASN A O 1
ATOM 1232 N N . GLU A 1 165 ? 3.252 -6.934 23.983 1.00 77.38 165 GLU A N 1
ATOM 1233 C CA . GLU A 1 165 ? 3.422 -5.531 24.381 1.00 77.38 165 GLU A CA 1
ATOM 1234 C C . GLU A 1 165 ? 3.248 -4.556 23.207 1.00 77.38 165 GLU A C 1
ATOM 1236 O O . GLU A 1 165 ? 2.602 -3.523 23.363 1.00 77.38 165 GLU A O 1
ATOM 1241 N N . GLU A 1 166 ? 3.737 -4.894 22.010 1.00 77.19 166 GLU A N 1
ATOM 1242 C CA . GLU A 1 166 ? 3.555 -4.040 20.831 1.00 77.19 166 GLU A CA 1
ATOM 1243 C C . GLU A 1 166 ? 2.102 -4.052 20.351 1.00 77.19 166 GLU A C 1
ATOM 1245 O O . GLU A 1 166 ? 1.544 -2.993 20.064 1.00 77.19 166 GLU A O 1
ATOM 1250 N N . LYS A 1 167 ? 1.455 -5.229 20.328 1.00 81.44 167 LYS A N 1
ATOM 1251 C CA . LYS A 1 167 ? 0.016 -5.336 20.018 1.00 81.44 167 LYS A CA 1
ATOM 1252 C C . LYS A 1 167 ? -0.814 -4.481 20.984 1.00 81.44 167 LYS A C 1
ATOM 1254 O O . LYS A 1 167 ? -1.750 -3.807 20.555 1.00 81.44 167 LYS A O 1
ATOM 1259 N N . ARG A 1 168 ? -0.434 -4.454 22.268 1.00 84.69 168 ARG A N 1
ATOM 1260 C CA . ARG A 1 168 ? -1.046 -3.590 23.290 1.00 84.69 168 ARG A CA 1
ATOM 1261 C C . ARG A 1 168 ? -0.862 -2.110 22.998 1.00 84.69 168 ARG A C 1
ATOM 1263 O O . ARG A 1 168 ? -1.860 -1.405 22.893 1.00 84.69 168 ARG A O 1
ATOM 1270 N N . ALA A 1 169 ? 0.373 -1.674 22.766 1.00 83.12 169 ALA A N 1
ATOM 1271 C CA . ALA A 1 169 ? 0.671 -0.281 22.445 1.00 83.12 169 ALA A CA 1
ATOM 1272 C C . ALA A 1 169 ? -0.090 0.212 21.199 1.00 83.12 169 ALA A C 1
ATOM 1274 O O . ALA A 1 169 ? -0.579 1.341 21.172 1.00 83.12 169 ALA A O 1
ATOM 1275 N N . ILE A 1 170 ? -0.247 -0.641 20.180 1.00 82.12 170 ILE A N 1
ATOM 1276 C CA . ILE A 1 170 ? -1.027 -0.319 18.975 1.00 82.12 170 ILE A CA 1
ATOM 1277 C C . ILE A 1 170 ? -2.509 -0.128 19.316 1.00 82.12 170 ILE A C 1
ATOM 1279 O O . ILE A 1 170 ? -3.103 0.861 18.893 1.00 82.12 170 ILE A O 1
ATOM 1283 N N . CYS A 1 171 ? -3.109 -1.031 20.097 1.00 85.94 171 CYS A N 1
ATOM 1284 C CA . CYS A 1 171 ? -4.508 -0.886 20.511 1.00 85.94 171 CYS A CA 1
ATOM 1285 C C . CYS A 1 171 ? -4.720 0.345 21.404 1.00 85.94 171 CYS A C 1
ATOM 1287 O O . CYS A 1 171 ? -5.708 1.054 21.247 1.00 85.94 171 CYS A O 1
ATOM 1289 N N . GLU A 1 172 ? -3.791 0.638 22.314 1.00 86.69 172 GLU A N 1
ATOM 1290 C CA . GLU A 1 172 ? -3.839 1.838 23.156 1.00 86.69 172 GLU A CA 1
ATOM 1291 C C . GLU A 1 172 ? -3.756 3.124 22.323 1.00 86.69 172 GLU A C 1
ATOM 1293 O O . GLU A 1 172 ? -4.449 4.097 22.622 1.00 86.69 172 GLU A O 1
ATOM 1298 N N . ALA A 1 173 ? -2.941 3.136 21.264 1.00 83.44 173 ALA A N 1
ATOM 1299 C CA . ALA A 1 173 ? -2.870 4.255 20.328 1.00 83.44 173 ALA A CA 1
ATOM 1300 C C . ALA A 1 173 ? -4.159 4.390 19.503 1.00 83.44 173 ALA A C 1
ATOM 1302 O O . ALA A 1 173 ? -4.674 5.496 19.353 1.00 83.44 173 ALA A O 1
ATOM 1303 N N . LEU A 1 174 ? -4.707 3.273 19.017 1.00 81.94 174 LEU A N 1
ATOM 1304 C CA . LEU A 1 174 ? -5.971 3.224 18.278 1.00 81.94 174 LEU A CA 1
ATOM 1305 C C . LEU A 1 174 ? -7.142 3.754 19.105 1.00 81.94 174 LEU A C 1
ATOM 1307 O O . LEU A 1 174 ? -7.905 4.586 18.626 1.00 81.94 174 LEU A O 1
ATOM 1311 N N . ALA A 1 175 ? -7.255 3.328 20.362 1.00 86.12 175 ALA A N 1
ATOM 1312 C CA . ALA A 1 175 ? -8.320 3.764 21.261 1.00 86.12 175 ALA A CA 1
ATOM 1313 C C . ALA A 1 175 ? -8.288 5.277 21.561 1.00 86.12 175 ALA A C 1
ATOM 1315 O O . ALA A 1 175 ? -9.282 5.830 22.028 1.00 86.12 175 ALA A O 1
ATOM 1316 N N . GLN A 1 176 ? -7.166 5.956 21.296 1.00 85.25 176 GLN A N 1
ATOM 1317 C CA . GLN A 1 176 ? -7.032 7.409 21.438 1.00 85.25 176 GLN A CA 1
ATOM 1318 C C . GLN A 1 176 ? -7.428 8.192 20.179 1.00 85.25 176 GLN A C 1
ATOM 1320 O O . GLN A 1 176 ? -7.500 9.422 20.237 1.00 85.25 176 GLN A O 1
ATOM 1325 N N . VAL A 1 177 ? -7.667 7.522 19.048 1.00 81.56 177 VAL A N 1
ATOM 1326 C CA . VAL A 1 177 ? -8.109 8.171 17.810 1.00 81.56 177 VAL A CA 1
ATOM 1327 C C . VAL A 1 177 ? -9.616 8.444 17.906 1.00 81.56 177 VAL A C 1
ATOM 1329 O O . VAL A 1 177 ? -10.390 7.508 18.119 1.00 81.56 177 VAL A O 1
ATOM 1332 N N . PRO A 1 178 ? -10.067 9.705 17.771 1.00 75.12 178 PRO A N 1
ATOM 1333 C CA . PRO A 1 178 ? -11.492 10.016 17.727 1.00 75.12 178 PRO A CA 1
ATOM 1334 C C . PRO A 1 178 ? -12.168 9.287 16.564 1.00 75.12 178 PRO A C 1
ATOM 1336 O O . PRO A 1 178 ? -11.625 9.270 15.463 1.00 75.12 178 PRO A O 1
ATOM 1339 N N . ASP A 1 179 ? -13.344 8.706 16.815 1.00 75.19 179 ASP A N 1
ATOM 1340 C CA . ASP A 1 179 ? -14.124 7.965 15.814 1.00 75.19 179 ASP A CA 1
ATOM 1341 C C . ASP A 1 179 ? -13.307 6.876 15.100 1.00 75.19 179 ASP A C 1
ATOM 1343 O O . ASP A 1 179 ? -13.389 6.714 13.882 1.00 75.19 179 ASP A O 1
ATOM 1347 N N . VAL A 1 180 ? -12.490 6.145 15.874 1.00 75.19 180 VAL A N 1
ATOM 1348 C CA . VAL A 1 180 ? -11.631 5.078 15.358 1.00 75.19 180 VAL A CA 1
ATOM 1349 C C . VAL A 1 180 ? -12.459 4.102 14.508 1.00 75.19 180 VAL A C 1
ATOM 1351 O O . VAL A 1 180 ? -13.352 3.440 15.036 1.00 75.19 180 VAL A O 1
ATOM 1354 N N . PRO A 1 181 ? -12.194 3.982 13.195 1.00 78.38 181 PRO A N 1
ATOM 1355 C CA . PRO A 1 181 ? -13.023 3.171 12.313 1.00 78.38 181 PRO A CA 1
ATOM 1356 C C . PRO A 1 181 ? -12.633 1.692 12.390 1.00 78.38 181 PRO A C 1
ATOM 1358 O O . PRO A 1 181 ? -12.887 0.969 11.439 1.00 78.38 181 PRO A O 1
ATOM 1361 N N . PHE A 1 182 ? -11.954 1.246 13.452 1.00 83.19 182 PHE A N 1
ATOM 1362 C CA . PHE A 1 182 ? -11.349 -0.080 13.537 1.00 83.19 182 PHE A CA 1
ATOM 1363 C C . PHE A 1 182 ? -11.996 -0.925 14.630 1.00 83.19 182 PHE A C 1
ATOM 1365 O O . PHE A 1 182 ? -12.120 -0.490 15.776 1.00 83.19 182 PHE A O 1
ATOM 1372 N N . VAL A 1 183 ? -12.307 -2.174 14.284 1.00 85.31 183 VAL A N 1
ATOM 1373 C CA . VAL A 1 183 ? -12.823 -3.188 15.208 1.00 85.31 183 VAL A CA 1
ATOM 1374 C C . VAL A 1 183 ? -11.860 -4.356 15.296 1.00 85.31 183 VAL A C 1
ATOM 1376 O O . VAL A 1 183 ? -11.429 -4.902 14.281 1.00 85.31 183 VAL A O 1
ATOM 1379 N N . LEU A 1 184 ? -11.596 -4.806 16.520 1.00 84.62 184 LEU A N 1
ATOM 1380 C CA . LEU A 1 184 ? -10.861 -6.035 16.799 1.00 84.62 184 LEU A CA 1
ATOM 1381 C C . LEU A 1 184 ? -11.830 -7.164 17.145 1.00 84.62 184 LEU A C 1
ATOM 1383 O O . LEU A 1 184 ? -12.605 -7.068 18.094 1.00 84.62 184 LEU A O 1
ATOM 1387 N N . GLN A 1 185 ? -11.760 -8.272 16.400 1.00 79.12 185 GLN A N 1
ATOM 1388 C CA . GLN A 1 185 ? -12.521 -9.482 16.748 1.00 79.12 185 GLN A CA 1
ATOM 1389 C C . GLN A 1 185 ? -11.968 -10.165 18.003 1.00 79.12 185 GLN A C 1
ATOM 1391 O O . GLN A 1 185 ? -12.728 -10.726 18.791 1.00 79.12 185 GLN A O 1
ATOM 1396 N N . THR A 1 186 ? -10.648 -10.089 18.190 1.00 81.81 186 THR A N 1
ATOM 1397 C CA . THR A 1 186 ? -9.943 -10.673 19.330 1.00 81.81 186 THR A CA 1
ATOM 1398 C C . THR A 1 186 ? -8.979 -9.638 19.890 1.00 81.81 186 THR A C 1
ATOM 1400 O O . THR A 1 186 ? -8.010 -9.262 19.232 1.00 81.81 186 THR A O 1
ATOM 1403 N N . LEU A 1 187 ? -9.245 -9.173 21.108 1.00 82.88 187 LEU A N 1
ATOM 1404 C CA . LEU A 1 187 ? -8.360 -8.262 21.829 1.00 82.88 187 LEU A CA 1
ATOM 1405 C C . LEU A 1 187 ? -7.276 -9.055 22.583 1.00 82.88 187 LEU A C 1
ATOM 1407 O O . LEU A 1 187 ? -7.579 -10.125 23.118 1.00 82.88 187 LEU A O 1
ATOM 1411 N N . PRO A 1 188 ? -6.030 -8.550 22.665 1.00 82.88 188 PRO A N 1
ATOM 1412 C CA . PRO A 1 188 ? -5.014 -9.119 23.548 1.00 82.88 188 PRO A CA 1
ATOM 1413 C C . PRO A 1 188 ? -5.467 -9.156 25.017 1.00 82.88 188 PRO A C 1
ATOM 1415 O O . PRO A 1 188 ? -6.237 -8.310 25.472 1.00 82.88 188 PRO A O 1
ATOM 1418 N N . GLU A 1 189 ? -4.969 -10.130 25.780 1.00 83.19 189 GLU A N 1
ATOM 1419 C CA . GLU A 1 189 ? -5.311 -10.269 27.199 1.00 83.19 189 GLU A CA 1
ATOM 1420 C C . GLU A 1 189 ? -4.778 -9.100 28.048 1.00 83.19 189 GLU A C 1
ATOM 1422 O O . GLU A 1 189 ? -3.673 -8.590 27.837 1.00 83.19 189 GLU A O 1
ATOM 1427 N N . GLY A 1 190 ? -5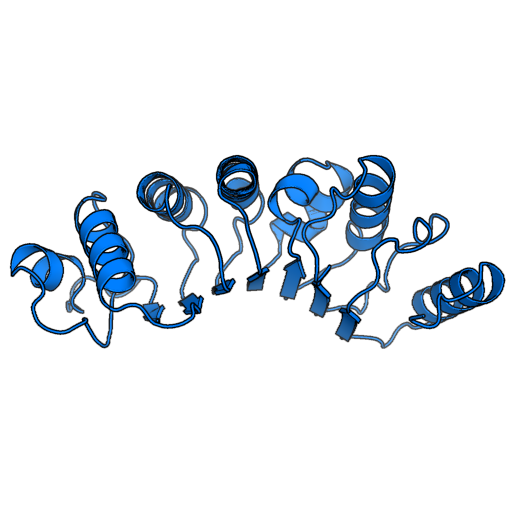.555 -8.706 29.064 1.00 83.94 190 GLY A N 1
ATOM 1428 C CA . GLY A 1 190 ? -5.148 -7.696 30.045 1.00 83.94 190 GLY A CA 1
ATOM 1429 C C . GLY A 1 190 ? -5.166 -6.254 29.530 1.00 83.94 190 GLY A C 1
ATOM 1430 O O . GLY A 1 190 ? -4.398 -5.435 30.037 1.00 83.94 190 GLY A O 1
ATOM 1431 N N . MET A 1 191 ? -5.996 -5.966 28.525 1.00 86.81 191 MET A N 1
ATOM 1432 C CA . MET A 1 191 ? -6.285 -4.609 28.055 1.00 86.81 191 MET A CA 1
ATOM 1433 C C . MET A 1 191 ? -7.115 -3.817 29.062 1.00 86.81 191 MET A C 1
ATOM 1435 O O . MET A 1 191 ? -7.969 -4.377 29.752 1.00 86.81 191 MET A O 1
ATOM 1439 N N . ASP A 1 192 ? -6.896 -2.506 29.084 1.00 89.81 192 ASP A N 1
ATOM 1440 C CA . ASP A 1 192 ? -7.708 -1.588 29.874 1.00 89.81 192 ASP A CA 1
ATOM 1441 C C . ASP A 1 192 ? -9.143 -1.508 29.337 1.00 89.81 192 ASP A C 1
ATOM 1443 O O . ASP A 1 192 ? -9.386 -1.594 28.130 1.00 89.81 192 ASP A O 1
ATOM 1447 N N . GLU A 1 193 ? -10.101 -1.286 30.240 1.00 88.69 193 GLU A N 1
ATOM 1448 C CA . GLU A 1 193 ? -11.536 -1.249 29.924 1.00 88.69 193 GLU A CA 1
ATOM 1449 C C . GLU A 1 193 ? -11.865 -0.237 28.819 1.00 88.69 193 GLU A C 1
ATOM 1451 O O . GLU A 1 193 ? -12.680 -0.525 27.948 1.00 88.69 193 GLU A O 1
ATOM 1456 N N . PHE A 1 194 ? -11.178 0.910 28.789 1.00 88.75 194 PHE A N 1
ATOM 1457 C CA . PHE A 1 194 ? -11.390 1.920 27.750 1.00 88.75 194 PHE A CA 1
ATOM 1458 C C . PHE A 1 194 ? -10.960 1.439 26.353 1.00 88.75 194 PHE A C 1
ATOM 1460 O O . PHE A 1 194 ? -11.616 1.775 25.371 1.00 88.75 194 PHE A O 1
ATOM 1467 N N . VAL A 1 195 ? -9.882 0.648 26.246 1.00 88.38 195 VAL A N 1
ATOM 1468 C CA . VAL A 1 195 ? -9.408 0.088 24.966 1.00 88.38 195 VAL A CA 1
ATOM 1469 C C . VAL A 1 195 ? -10.398 -0.953 24.469 1.00 88.38 195 VAL A C 1
ATOM 1471 O O . VAL A 1 195 ? -10.759 -0.963 23.292 1.00 88.38 195 VAL A O 1
ATOM 1474 N N . VAL A 1 196 ? -10.868 -1.805 25.386 1.00 87.00 196 VAL A N 1
ATOM 1475 C CA . VAL A 1 196 ? -11.901 -2.801 25.094 1.00 87.00 196 VAL A CA 1
ATOM 1476 C C . VAL A 1 196 ? -13.163 -2.107 24.597 1.00 87.00 196 VAL A C 1
ATOM 1478 O O . VAL A 1 196 ? -13.691 -2.484 23.556 1.00 87.00 196 VAL A O 1
ATOM 1481 N N . ASP A 1 197 ? -13.617 -1.068 25.291 1.00 86.94 197 ASP A N 1
ATOM 1482 C CA . ASP A 1 197 ? -14.814 -0.318 24.924 1.00 86.94 197 ASP A CA 1
ATOM 1483 C C . ASP A 1 197 ? -14.677 0.351 23.544 1.00 86.94 197 ASP A C 1
ATOM 1485 O O . ASP A 1 197 ? -15.590 0.261 22.720 1.00 86.94 197 ASP A O 1
ATOM 1489 N N . ALA A 1 198 ? -13.518 0.957 23.268 1.00 86.12 198 ALA A N 1
ATOM 1490 C CA . ALA A 1 198 ? -13.249 1.685 22.032 1.00 86.12 198 ALA A CA 1
ATOM 1491 C C . ALA A 1 198 ? -13.135 0.793 20.785 1.00 86.12 198 ALA A C 1
ATOM 1493 O O . ALA A 1 198 ? -13.524 1.242 19.706 1.00 86.12 198 ALA A O 1
ATOM 1494 N N . LEU A 1 199 ? -12.607 -0.431 20.917 1.00 87.62 199 LEU A N 1
ATOM 1495 C CA . LEU A 1 199 ? -12.239 -1.299 19.784 1.00 87.62 199 LEU A CA 1
ATOM 1496 C C . LEU A 1 199 ? -13.097 -2.566 19.649 1.00 87.62 199 LEU A C 1
ATOM 1498 O O . LEU A 1 199 ? -12.924 -3.325 18.692 1.00 87.62 199 LEU A O 1
ATOM 1502 N N . SER A 1 200 ? -14.007 -2.825 20.592 1.00 85.00 200 SER A N 1
ATOM 1503 C CA . SER A 1 200 ? -14.920 -3.970 20.505 1.00 85.00 200 SER A CA 1
ATOM 1504 C C . SER A 1 200 ? -16.016 -3.754 19.453 1.00 85.00 200 SER A C 1
ATOM 1506 O O . SER A 1 200 ? -16.486 -2.627 19.274 1.00 85.00 200 SER A O 1
ATOM 1508 N N . PRO A 1 201 ? -16.514 -4.828 18.810 1.00 81.94 201 PRO A N 1
ATOM 1509 C CA . PRO A 1 201 ? -17.637 -4.734 17.884 1.00 81.94 201 PRO A CA 1
ATOM 1510 C C . PRO A 1 201 ? -18.888 -4.157 18.563 1.00 81.94 201 PRO A C 1
ATOM 1512 O O . PRO A 1 201 ? -19.304 -4.639 19.619 1.00 81.94 201 PRO A O 1
ATOM 1515 N N . ARG A 1 202 ? -19.547 -3.179 17.927 1.00 78.19 202 ARG A N 1
ATOM 1516 C CA . ARG A 1 202 ? -20.846 -2.646 18.378 1.00 78.19 202 ARG A CA 1
ATOM 1517 C C . ARG A 1 202 ? -21.881 -2.633 17.255 1.00 78.19 202 ARG A C 1
ATOM 1519 O O . ARG A 1 202 ? -21.557 -2.583 16.072 1.00 78.19 202 ARG A O 1
ATOM 1526 N N . ALA A 1 203 ? -23.160 -2.689 17.624 1.00 68.50 203 ALA A N 1
ATOM 1527 C CA . ALA A 1 203 ? -24.268 -2.821 16.671 1.00 68.50 203 ALA A CA 1
ATOM 1528 C C . ALA A 1 203 ? -24.503 -1.575 15.789 1.00 68.50 203 ALA A C 1
ATOM 1530 O O . ALA A 1 203 ? -25.112 -1.689 14.718 1.00 68.50 203 ALA A O 1
ATOM 1531 N N . ASP A 1 204 ? -24.042 -0.410 16.243 1.00 71.12 204 ASP A N 1
ATOM 1532 C CA . ASP A 1 204 ? -24.079 0.894 15.574 1.00 71.12 204 ASP A CA 1
ATOM 1533 C C . ASP A 1 204 ? -22.892 1.126 14.619 1.00 71.12 204 ASP A C 1
ATOM 1535 O O . ASP A 1 204 ? -22.936 2.032 13.791 1.00 71.12 204 ASP A O 1
ATOM 1539 N N . ARG A 1 205 ? -21.885 0.249 14.651 1.00 67.75 205 ARG A N 1
ATOM 1540 C CA . ARG A 1 205 ? -20.586 0.392 13.977 1.00 67.75 205 ARG A CA 1
ATOM 1541 C C . ARG A 1 205 ? -20.440 -0.440 12.691 1.00 67.75 205 ARG A C 1
ATOM 1543 O O . ARG A 1 205 ? -19.405 -1.023 12.397 1.00 67.75 205 ARG A O 1
ATOM 1550 N N . ARG A 1 206 ? -21.509 -0.537 11.892 1.00 55.09 206 ARG A N 1
ATOM 1551 C CA . ARG A 1 206 ? -21.623 -1.497 10.763 1.00 55.09 206 ARG A CA 1
ATOM 1552 C C . ARG A 1 206 ? -20.724 -1.239 9.539 1.00 55.09 206 ARG A C 1
ATOM 1554 O O . ARG A 1 206 ? -20.811 -2.008 8.588 1.00 55.09 206 ARG A O 1
ATOM 1561 N N . HIS A 1 207 ? -19.908 -0.187 9.544 1.00 64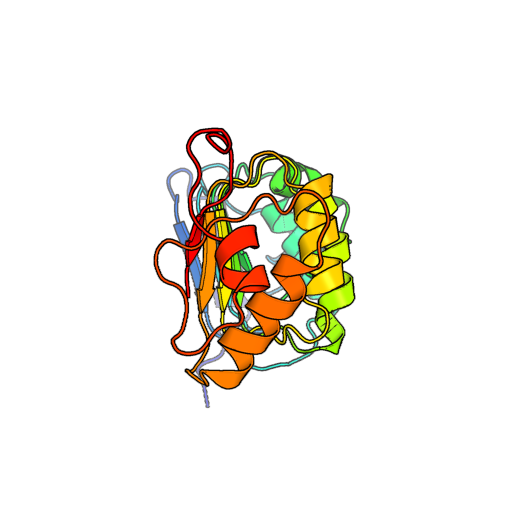.56 207 HIS A N 1
ATOM 1562 C CA . HIS A 1 207 ? -19.025 0.190 8.429 1.00 64.56 207 HIS A CA 1
ATOM 1563 C C . HIS A 1 207 ? -17.560 0.322 8.876 1.00 64.56 207 HIS A C 1
ATOM 1565 O O . HIS A 1 207 ? -16.806 1.083 8.280 1.00 64.56 207 HIS A O 1
ATOM 1571 N N . GLU A 1 208 ? -17.176 -0.360 9.957 1.00 76.94 208 GLU A N 1
ATOM 1572 C CA . GLU A 1 208 ? -15.818 -0.289 10.499 1.00 76.94 208 GLU A CA 1
ATOM 1573 C C . GLU A 1 208 ? -14.889 -1.343 9.879 1.00 76.94 208 GLU A C 1
ATOM 1575 O O . GLU A 1 208 ? -15.287 -2.472 9.585 1.00 76.94 208 GLU A O 1
ATOM 1580 N N . CYS A 1 209 ? -13.637 -0.941 9.697 1.00 84.06 209 CYS A N 1
ATOM 1581 C CA . CYS A 1 209 ? -12.516 -1.738 9.241 1.00 84.06 209 CYS A CA 1
ATOM 1582 C C . CYS A 1 209 ? -12.170 -2.828 10.265 1.00 84.06 209 CYS A C 1
ATOM 1584 O O . CYS A 1 209 ? -11.946 -2.558 11.448 1.00 84.06 209 CYS A O 1
ATOM 1586 N N . ALA A 1 210 ? -12.093 -4.076 9.812 1.00 88.75 210 ALA A N 1
ATOM 1587 C CA . ALA A 1 210 ? -11.654 -5.189 10.636 1.00 88.75 210 ALA A CA 1
ATOM 1588 C C . ALA A 1 210 ? -10.129 -5.161 10.793 1.00 88.75 210 ALA A C 1
ATOM 1590 O O . ALA A 1 210 ? -9.398 -5.280 9.809 1.00 88.75 210 ALA A O 1
ATOM 1591 N N . LEU A 1 211 ? -9.651 -5.038 12.032 1.00 86.75 211 LEU A N 1
ATOM 1592 C CA . LEU A 1 211 ? -8.233 -5.091 12.366 1.00 86.75 211 LEU A CA 1
ATOM 1593 C C . LEU A 1 211 ? -7.840 -6.489 12.861 1.00 86.75 211 LEU A C 1
ATOM 1595 O O . LEU A 1 211 ? -8.407 -7.013 13.825 1.00 86.75 211 LEU A O 1
ATOM 1599 N N . HIS A 1 212 ? -6.829 -7.065 12.215 1.00 87.19 212 HIS A N 1
ATOM 1600 C CA . HIS A 1 212 ? -6.256 -8.372 12.519 1.00 87.19 212 HIS A CA 1
ATOM 1601 C C . HIS A 1 212 ? -4.762 -8.262 12.860 1.00 87.19 212 HIS A C 1
ATOM 1603 O O . HIS A 1 212 ? -4.053 -7.402 12.336 1.00 87.19 212 HIS A O 1
ATOM 1609 N N . PHE A 1 213 ? -4.304 -9.156 13.738 1.00 83.88 213 PHE A N 1
ATOM 1610 C CA . PHE A 1 213 ? -2.936 -9.260 14.253 1.00 83.88 213 PHE A CA 1
ATOM 1611 C C . PHE A 1 213 ? -2.389 -10.684 14.121 1.00 83.88 213 PHE A C 1
ATOM 1613 O O . PHE A 1 213 ? -3.215 -11.615 14.001 1.00 83.88 213 PHE A O 1
#

Nearest PDB structures (foldseek):
  6brp-assembly2_D  TM=3.466E-01  e=5.350E-03  Oryza sativa Japonica Group
  8k7m-assembly1_A  TM=3.885E-01  e=8.999E-01  synthetic construct
  1wdw-assembly1_C  TM=4.144E-01  e=4.336E+00  Pyrococcus furiosus

Foldseek 3Di:
DPDDQDPVSLQVVLVVQQPDQQAAEDADECDLASNLSVLEAGHQNHAEYADDNPDPDDNDPSRLQSNLQRQQNHCYQYYEDQQQLVNLVHPSNLNNQQNHAYYEHEDADPVCVVSVLVSLLSRQNYQEYEYHQHDCPVLLSSQLSCVPRNQNHAEYEYHYDDDLVVLQVNLVSQLPHPPRLEAEPDHRPPHDPSSCVSHHDDPVNVRGHYYYD

Mean predicted aligned error: 6.47 Å

InterPro domains:
  IPR032675 Leucine-rich repeat domain superfamily [G3DSA:3.80.10.10] (3-179)